Protein AF-A0A537H2F1-F1 (afdb_monomer)

Foldseek 3Di:
DDDDDDDDDDDDDDPPPPPPPPDFDPAFPDDDQFWTWGDPPPQKIKIFGHQWDDDLLDTDPDGDPCPLLVVQVVVVVLCVQVVDDAFFPDAPDSRMTMGGHDPWQQKKWKKFQFQDDPNLVCCVVVVDDAPDDSDHGHGGPAIDTFMWGDDSNDTDTDDPVRCVVVVSDPPVRVVVSNVVLRVSQVSVQVVQVVVVHGPRMDIDIDD

Solvent-accessible surface area (backbone atoms only — not comparable to full-atom values): 12334 Å² total; per-residue (Å²): 140,82,87,88,85,89,82,82,89,84,89,82,80,84,83,76,78,75,76,79,73,78,76,71,74,95,64,62,72,42,77,52,75,42,35,40,29,32,73,71,52,94,58,32,30,38,40,37,39,37,36,45,38,65,59,95,92,38,65,50,96,60,65,45,88,64,43,8,33,53,51,39,49,50,51,53,49,49,52,67,71,66,70,59,96,69,46,76,75,46,74,78,48,70,27,29,35,35,25,50,63,64,71,65,46,75,47,33,46,25,35,31,36,34,30,51,71,74,57,36,55,34,42,67,70,65,76,45,88,67,100,62,76,84,46,83,67,36,72,46,91,58,75,41,79,56,35,23,41,75,50,99,85,61,70,42,82,49,54,74,65,55,40,41,74,72,63,70,34,55,74,68,54,46,50,49,53,53,52,50,46,52,52,50,46,52,58,52,30,52,56,31,45,78,69,79,38,84,55,47,59,46,78,45,77,54,85

Radius of gyration: 24.51 Å; Cα contacts (8 Å, |Δi|>4): 301; chains: 1; bounding box: 41×56×103 Å

Secondary structure (DSSP, 8-state):
----------------------PPPSS-SEE-SSEEEEEEETTEEEEEE-SEEEETTEEEEEE-TTHHHHHHHHHHHHHHHH-SS-SEEEEEETTEEEEE-----SEEEEEEEE--HHHHHHHHTTSS--SS---TTPEEEEEEE--EE--SS---B--HHHHHHTTSS-HHHHHHHHHHHHHHHHHHHHHHHTTT----EEEEE--

Mean predicted aligned error: 8.48 Å

Sequence (207 aa):
MLTSPRSSLSIGVDSCKMQESMENPSIPFKRGKVKDVYDLGHDQLLFIFTDRVSAYDVVLPSTIPRKGEVLCKLAAFWFDYLKVPHHMLRVEDTNRMVVRRLKMIPVEAVVRGYLYGSLYERLKKGQISLPVEPVLAARLPEPYFDPTTKSDVKDEPVSLEQIEEEGWLDGAQLGEVRKRTVEIYKRMSERAEGAGFILADLKLEFG

Structure (mmCIF, N/CA/C/O backbone):
data_AF-A0A537H2F1-F1
#
_entry.id   AF-A0A537H2F1-F1
#
loop_
_atom_site.group_PDB
_atom_site.id
_atom_site.type_symbol
_atom_site.label_atom_id
_atom_site.label_alt_id
_atom_site.label_comp_id
_atom_site.label_asym_id
_atom_site.label_entity_id
_atom_site.label_seq_id
_atom_site.pdbx_PDB_ins_code
_atom_site.Cartn_x
_atom_site.Cartn_y
_atom_site.Cartn_z
_atom_site.occupancy
_atom_site.B_iso_or_equiv
_atom_site.auth_seq_id
_atom_site.auth_comp_id
_atom_site.auth_asym_id
_atom_site.auth_atom_id
_atom_site.pdbx_PDB_model_num
ATOM 1 N N . MET A 1 1 ? 15.171 -35.182 -77.762 1.00 35.47 1 MET A N 1
ATOM 2 C CA . MET A 1 1 ? 15.604 -33.774 -77.914 1.00 35.47 1 MET A CA 1
ATOM 3 C C . MET A 1 1 ? 14.642 -32.948 -77.071 1.00 35.47 1 MET A C 1
ATOM 5 O O . MET A 1 1 ? 13.460 -33.101 -77.305 1.00 35.47 1 MET A O 1
ATOM 9 N N . LEU A 1 2 ? 14.978 -32.187 -76.032 1.00 37.06 2 LEU A N 1
ATOM 10 C CA . LEU A 1 2 ? 16.225 -31.640 -75.497 1.00 37.06 2 LEU A CA 1
ATOM 11 C C . LEU A 1 2 ? 16.048 -31.465 -73.960 1.00 37.06 2 LEU A C 1
ATOM 13 O O . LEU A 1 2 ? 15.017 -30.979 -73.519 1.00 37.06 2 LEU A O 1
ATOM 17 N N . THR A 1 3 ? 17.046 -31.937 -73.202 1.00 36.75 3 THR A N 1
ATOM 18 C CA . THR A 1 3 ? 17.724 -31.333 -72.022 1.00 36.75 3 THR A CA 1
ATOM 19 C C . THR A 1 3 ? 16.954 -30.756 -70.809 1.00 36.75 3 THR A C 1
ATOM 21 O O . THR A 1 3 ? 16.149 -29.843 -70.923 1.00 36.75 3 THR A O 1
ATOM 24 N N . SER A 1 4 ? 17.353 -31.251 -69.623 1.00 35.62 4 SER A N 1
ATOM 25 C CA . SER A 1 4 ? 17.009 -30.877 -68.229 1.00 35.62 4 SER A CA 1
ATOM 26 C C . SER A 1 4 ? 17.551 -29.493 -67.768 1.00 35.62 4 SER A C 1
ATOM 28 O O . SER A 1 4 ? 18.298 -28.906 -68.549 1.00 35.62 4 SER A O 1
ATOM 30 N N . PRO A 1 5 ? 17.311 -28.994 -66.522 1.00 42.97 5 PRO A N 1
ATOM 31 C CA . PRO A 1 5 ? 17.903 -29.569 -65.295 1.00 42.97 5 PRO A CA 1
ATOM 32 C C . PRO A 1 5 ? 17.026 -29.599 -64.028 1.00 42.97 5 PRO A C 1
ATOM 34 O O . PRO A 1 5 ? 16.047 -28.881 -63.863 1.00 42.97 5 PRO A O 1
ATOM 37 N N . ARG A 1 6 ? 17.458 -30.478 -63.116 1.00 42.47 6 ARG A N 1
ATOM 38 C CA . ARG A 1 6 ? 17.077 -30.586 -61.702 1.00 42.47 6 ARG A CA 1
ATOM 39 C C . ARG A 1 6 ? 17.593 -29.385 -60.889 1.00 42.47 6 ARG A C 1
ATOM 41 O O . ARG A 1 6 ? 18.718 -28.955 -61.116 1.00 42.47 6 ARG A O 1
ATOM 48 N N . SER A 1 7 ? 16.864 -29.006 -59.841 1.00 38.50 7 SER A N 1
ATOM 49 C CA . SER A 1 7 ? 17.385 -28.347 -58.623 1.00 38.50 7 SER A CA 1
ATOM 50 C C . SER A 1 7 ? 16.425 -28.674 -57.465 1.00 38.50 7 SER A C 1
ATOM 52 O O . SER A 1 7 ? 15.255 -28.314 -57.523 1.00 38.50 7 SER A O 1
ATOM 54 N N . SER A 1 8 ? 16.735 -29.652 -56.610 1.00 34.12 8 SER A N 1
ATOM 55 C CA . SER A 1 8 ? 17.489 -29.537 -55.344 1.00 34.12 8 SER A CA 1
ATOM 56 C C . SER A 1 8 ? 16.701 -28.887 -54.194 1.00 34.12 8 SER A C 1
ATOM 58 O O . SER A 1 8 ? 16.495 -27.681 -54.178 1.00 34.12 8 SER A O 1
ATOM 60 N N . LEU A 1 9 ? 16.301 -29.748 -53.247 1.00 33.59 9 LEU A N 1
ATOM 61 C CA . LEU A 1 9 ? 16.250 -29.577 -51.784 1.00 33.59 9 LEU A CA 1
ATOM 62 C C . LEU A 1 9 ? 16.516 -28.169 -51.217 1.00 33.59 9 LEU A C 1
ATOM 64 O O . LEU A 1 9 ? 17.618 -27.658 -51.391 1.00 33.59 9 LEU A O 1
ATOM 68 N N . SER A 1 10 ? 15.636 -27.698 -50.328 1.00 30.77 10 SER A N 1
ATOM 69 C CA . SER A 1 10 ? 15.965 -27.588 -48.895 1.00 30.77 10 SER A CA 1
ATOM 70 C C . SER A 1 10 ? 14.769 -27.144 -48.040 1.00 30.77 10 SER A C 1
ATOM 72 O O . SER A 1 10 ? 13.840 -26.477 -48.481 1.00 30.77 10 SER A O 1
ATOM 74 N N . ILE A 1 11 ? 14.814 -27.622 -46.801 1.00 38.50 11 ILE A N 1
ATOM 75 C CA . ILE A 1 11 ? 13.906 -27.407 -45.678 1.00 38.50 11 ILE A CA 1
ATOM 76 C C . ILE A 1 11 ? 14.013 -25.955 -45.189 1.00 38.50 11 ILE A C 1
ATOM 78 O O . ILE A 1 11 ? 15.114 -25.418 -45.112 1.00 38.50 11 ILE A O 1
ATOM 82 N N . GLY A 1 12 ? 12.887 -25.365 -44.790 1.00 30.91 12 GLY A N 1
ATOM 83 C CA . GLY A 1 12 ? 12.830 -24.087 -44.081 1.00 30.91 12 GLY A CA 1
ATOM 84 C C . GLY A 1 12 ? 11.748 -24.124 -43.008 1.00 30.91 12 GLY A C 1
ATOM 85 O O . GLY A 1 12 ? 10.659 -23.592 -43.196 1.00 30.91 12 GLY A O 1
ATOM 86 N N . VAL A 1 13 ? 12.042 -24.828 -41.914 1.00 37.28 13 VAL A N 1
ATOM 87 C CA . VAL A 1 13 ? 11.436 -24.582 -40.599 1.00 37.28 13 VAL A CA 1
ATOM 88 C C . VAL A 1 13 ? 11.931 -23.226 -40.081 1.00 37.28 13 VAL A C 1
ATOM 90 O O . VAL A 1 13 ? 12.987 -22.752 -40.488 1.00 37.28 13 VAL A O 1
ATOM 93 N N . ASP A 1 14 ? 11.165 -22.665 -39.151 1.00 38.50 14 ASP A N 1
ATOM 94 C CA . ASP A 1 14 ? 11.527 -21.567 -38.251 1.00 38.50 14 ASP A CA 1
ATOM 95 C C . ASP A 1 14 ? 11.364 -20.129 -38.761 1.00 38.50 14 ASP A C 1
ATOM 97 O O . ASP A 1 14 ? 12.246 -19.491 -39.324 1.00 38.50 14 ASP A O 1
ATOM 101 N N . SER A 1 15 ? 10.233 -19.546 -38.368 1.00 36.28 15 SER A N 1
ATOM 102 C CA . SER A 1 15 ? 10.229 -18.173 -37.857 1.00 36.28 15 SER A CA 1
ATOM 103 C C . SER A 1 15 ? 9.516 -18.136 -36.503 1.00 36.28 15 SER A C 1
ATOM 105 O O . SER A 1 15 ? 8.513 -17.455 -36.296 1.00 36.28 15 SER A O 1
ATOM 107 N N . CYS A 1 16 ? 10.063 -18.898 -35.549 1.00 32.88 16 CYS A N 1
ATOM 108 C CA . CYS A 1 16 ? 9.917 -18.567 -34.139 1.00 32.88 16 CYS A CA 1
ATOM 109 C C . CYS A 1 16 ? 10.577 -17.196 -33.958 1.00 32.88 16 CYS A C 1
ATOM 111 O O . CYS A 1 16 ? 11.802 -17.080 -33.992 1.00 32.88 16 CYS A O 1
ATOM 113 N N . LYS A 1 17 ? 9.768 -16.135 -33.876 1.00 34.34 17 LYS A N 1
ATOM 114 C CA . LYS A 1 17 ? 10.260 -14.808 -33.512 1.00 34.34 17 LYS A CA 1
ATOM 115 C C . LYS A 1 17 ? 10.890 -14.935 -32.131 1.00 34.34 17 LYS A C 1
ATOM 117 O O . LYS A 1 17 ? 10.176 -15.037 -31.137 1.00 34.34 17 LYS A O 1
ATOM 122 N N . MET A 1 18 ? 12.218 -14.955 -32.093 1.00 34.53 18 MET A N 1
ATOM 123 C CA . MET A 1 18 ? 12.978 -14.750 -30.874 1.00 34.53 18 MET A CA 1
ATOM 124 C C . MET A 1 18 ? 12.496 -13.432 -30.265 1.00 34.53 18 MET A C 1
ATOM 126 O O . MET A 1 18 ? 12.667 -12.368 -30.857 1.00 34.53 18 MET A O 1
ATOM 130 N N . GLN A 1 19 ? 11.833 -13.508 -29.111 1.00 39.88 19 GLN A N 1
ATOM 131 C CA . GLN A 1 19 ? 11.765 -12.367 -28.212 1.00 39.88 19 GLN A CA 1
ATOM 132 C C . GLN A 1 19 ? 13.210 -12.064 -27.833 1.00 39.88 19 GLN A C 1
ATOM 134 O O . GLN A 1 19 ? 13.832 -12.839 -27.108 1.00 39.88 19 GLN A O 1
ATOM 139 N N . GLU A 1 20 ? 13.759 -10.974 -28.364 1.00 37.88 20 GLU A N 1
ATOM 140 C CA . GLU A 1 20 ? 14.962 -10.379 -27.800 1.00 37.88 20 GLU A CA 1
ATOM 141 C C . GLU A 1 20 ? 14.655 -10.084 -26.333 1.00 37.8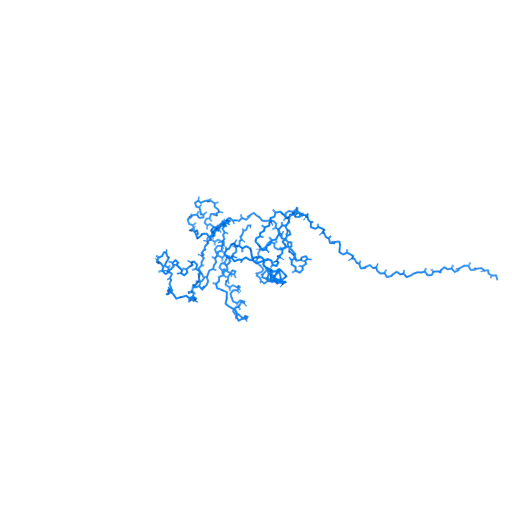8 20 GLU A C 1
ATOM 143 O O . GL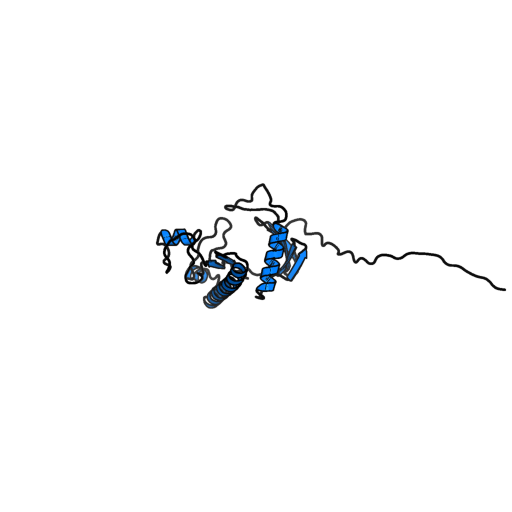U A 1 20 ? 13.867 -9.198 -25.995 1.00 37.88 20 GLU A O 1
ATOM 148 N N . SER A 1 21 ? 15.223 -10.897 -25.445 1.00 47.75 21 SER A N 1
ATOM 149 C CA . SER A 1 21 ? 15.244 -10.599 -24.027 1.00 47.75 21 SER A CA 1
ATOM 150 C C . SER A 1 21 ? 16.039 -9.311 -23.882 1.00 47.75 21 SER A C 1
ATOM 152 O O . SER A 1 21 ? 17.257 -9.332 -24.048 1.00 47.75 21 SER A O 1
ATOM 154 N N . MET A 1 22 ? 15.367 -8.192 -23.610 1.00 53.59 22 MET A N 1
ATOM 155 C CA . MET A 1 22 ? 16.063 -6.975 -23.209 1.00 53.59 22 MET A CA 1
ATOM 156 C C . MET A 1 22 ? 16.933 -7.331 -21.999 1.00 53.59 22 MET A C 1
ATOM 158 O O . MET A 1 22 ? 16.415 -7.671 -20.926 1.00 53.59 22 MET A O 1
ATOM 162 N N . GLU A 1 23 ? 18.252 -7.333 -22.200 1.00 58.75 23 GLU A N 1
ATOM 163 C CA . GLU A 1 23 ? 19.207 -7.467 -21.111 1.00 58.75 23 GLU A CA 1
ATOM 164 C C . GLU A 1 23 ? 18.952 -6.315 -20.143 1.00 58.75 23 GLU A C 1
ATOM 166 O O . GLU A 1 23 ? 18.911 -5.143 -20.524 1.00 58.75 23 GLU A O 1
ATOM 171 N N . ASN A 1 24 ? 18.698 -6.660 -18.881 1.00 60.00 24 ASN A N 1
ATOM 172 C CA . ASN A 1 24 ? 18.519 -5.653 -17.846 1.00 60.00 24 ASN A CA 1
ATOM 173 C C . ASN A 1 24 ? 19.786 -4.800 -17.748 1.00 60.00 24 ASN A C 1
ATOM 175 O O . ASN A 1 24 ? 20.885 -5.355 -17.851 1.00 60.00 24 ASN A O 1
ATOM 179 N N . PRO A 1 25 ? 19.667 -3.496 -17.438 1.00 67.25 25 PRO A N 1
ATOM 180 C CA . PRO A 1 25 ? 20.816 -2.734 -16.973 1.00 67.25 25 PRO A CA 1
ATOM 181 C C . PRO A 1 25 ? 21.508 -3.519 -15.852 1.00 67.25 25 PRO A C 1
ATOM 183 O O . PRO A 1 25 ? 20.843 -4.076 -14.978 1.00 67.25 25 PRO A O 1
ATOM 186 N N . SER A 1 26 ? 22.837 -3.591 -15.866 1.00 70.81 26 SER A N 1
ATOM 187 C CA . SER A 1 26 ? 23.590 -4.431 -14.922 1.00 70.81 26 SER A CA 1
ATOM 188 C C . SER A 1 26 ? 23.437 -3.991 -13.458 1.00 70.81 26 SER A C 1
ATOM 190 O O . SER A 1 26 ? 23.648 -4.792 -12.547 1.00 70.81 26 SER A O 1
ATOM 192 N N . ILE A 1 27 ? 23.025 -2.740 -13.217 1.00 80.56 27 ILE A N 1
ATOM 193 C CA . ILE A 1 27 ? 22.865 -2.149 -11.886 1.00 80.56 27 ILE A CA 1
ATOM 194 C C . ILE A 1 27 ? 21.430 -1.611 -11.726 1.00 80.56 27 ILE A C 1
ATOM 196 O O . ILE A 1 27 ? 20.968 -0.853 -12.581 1.00 80.56 27 ILE A O 1
ATOM 200 N N . PRO A 1 28 ? 20.708 -1.968 -10.644 1.00 84.00 28 PRO A N 1
ATOM 201 C CA . PRO A 1 28 ? 19.376 -1.429 -10.384 1.00 84.00 28 PRO A CA 1
ATOM 202 C C . PRO A 1 28 ? 19.438 0.061 -10.026 1.00 84.00 28 PRO A C 1
ATOM 204 O O . PRO A 1 28 ? 20.264 0.480 -9.218 1.00 84.00 28 PRO A O 1
ATOM 207 N N . PHE A 1 29 ? 18.495 0.841 -10.558 1.00 85.06 29 PHE A N 1
ATOM 208 C CA . PHE A 1 29 ? 18.251 2.236 -10.175 1.00 85.06 29 PHE A CA 1
ATOM 209 C C . PHE A 1 29 ? 17.896 2.364 -8.687 1.00 85.06 29 PHE A C 1
ATOM 211 O O . PHE A 1 29 ? 18.357 3.273 -8.002 1.00 85.06 29 PHE A O 1
ATOM 218 N N . LYS A 1 30 ? 17.084 1.436 -8.166 1.00 90.06 30 LYS A N 1
ATOM 219 C CA . LYS A 1 30 ? 16.774 1.343 -6.735 1.00 90.06 30 LYS A CA 1
ATOM 220 C C . LYS A 1 30 ? 16.619 -0.113 -6.325 1.00 90.06 30 LYS A C 1
ATOM 222 O O . LYS A 1 30 ? 15.793 -0.837 -6.875 1.00 90.06 30 LYS A O 1
ATOM 227 N N . ARG A 1 31 ? 17.364 -0.529 -5.302 1.00 89.38 31 ARG A N 1
ATOM 228 C CA . ARG A 1 31 ? 17.183 -1.825 -4.642 1.00 89.38 31 ARG A CA 1
ATOM 229 C C . ARG A 1 31 ? 16.362 -1.629 -3.374 1.00 89.38 31 ARG A C 1
ATOM 231 O O . ARG A 1 31 ? 16.855 -1.124 -2.373 1.00 89.38 31 ARG A O 1
ATOM 238 N N . GLY A 1 32 ? 15.089 -2.004 -3.430 1.00 87.31 32 GLY A N 1
ATOM 239 C CA . GLY A 1 32 ? 14.233 -2.081 -2.252 1.00 87.31 32 GLY A CA 1
ATOM 240 C C . GLY A 1 32 ? 14.394 -3.415 -1.520 1.00 87.31 32 GLY A C 1
ATOM 241 O O . GLY A 1 32 ? 14.973 -4.374 -2.042 1.00 87.31 32 GLY A O 1
ATOM 242 N N . LYS A 1 33 ? 13.790 -3.507 -0.328 1.00 89.38 33 LYS A N 1
ATOM 243 C CA . LYS A 1 33 ? 13.788 -4.724 0.507 1.00 89.38 33 LYS A CA 1
ATOM 244 C C . LYS A 1 33 ? 13.362 -5.967 -0.294 1.00 89.38 33 LYS A C 1
ATOM 246 O O . LYS A 1 33 ? 14.034 -6.995 -0.262 1.00 89.38 33 LYS A O 1
ATOM 251 N N . VAL A 1 34 ? 12.296 -5.843 -1.092 1.00 93.19 34 VAL A N 1
ATOM 252 C CA . VAL A 1 34 ? 11.672 -6.973 -1.813 1.00 93.19 34 VAL A CA 1
ATOM 253 C C . VAL A 1 34 ? 11.542 -6.796 -3.333 1.00 93.19 34 VAL A C 1
ATOM 255 O O . VAL A 1 34 ? 11.105 -7.725 -4.016 1.00 93.19 34 VAL A O 1
ATOM 258 N N . LYS A 1 35 ? 11.910 -5.634 -3.878 1.00 94.19 35 LYS A N 1
ATOM 259 C CA . LYS A 1 35 ? 11.819 -5.306 -5.309 1.00 94.19 35 LYS A CA 1
ATOM 260 C C . LYS A 1 35 ? 13.109 -4.642 -5.775 1.00 94.19 35 LYS A C 1
ATOM 262 O O . LYS A 1 35 ? 13.615 -3.767 -5.076 1.00 94.19 35 LYS A O 1
ATOM 267 N N . ASP A 1 36 ? 13.594 -5.030 -6.947 1.00 95.81 36 ASP A N 1
ATOM 268 C CA . ASP A 1 36 ? 14.652 -4.313 -7.662 1.00 95.81 36 ASP A CA 1
ATOM 269 C C . ASP A 1 36 ? 14.007 -3.481 -8.778 1.00 95.81 36 ASP A C 1
ATOM 271 O O . ASP A 1 36 ? 13.125 -3.960 -9.491 1.00 95.81 36 ASP A O 1
ATOM 275 N N . VAL A 1 37 ? 14.400 -2.214 -8.887 1.00 95.94 37 VAL A N 1
ATOM 276 C CA . VAL A 1 37 ? 13.859 -1.253 -9.851 1.00 95.94 37 VAL A CA 1
ATOM 277 C C . VAL A 1 37 ? 14.968 -0.855 -10.808 1.00 95.94 37 VAL A C 1
ATOM 279 O O . VAL A 1 37 ? 16.025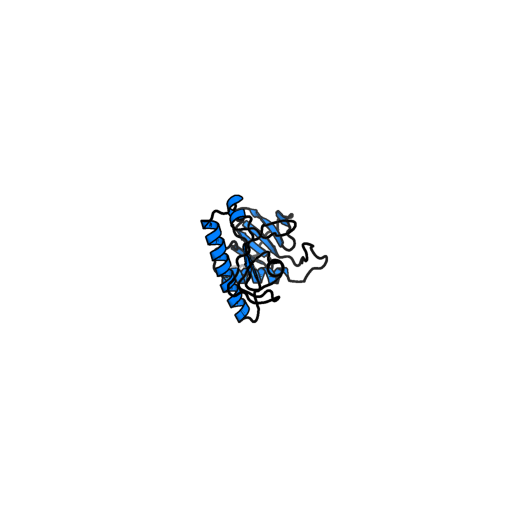 -0.410 -10.361 1.00 95.94 37 VAL A O 1
ATOM 282 N N . TYR A 1 38 ? 14.714 -0.976 -12.105 1.00 96.00 38 TYR A N 1
ATOM 283 C CA . TYR A 1 38 ? 15.629 -0.589 -13.175 1.00 96.00 38 TYR A CA 1
ATOM 284 C C . TYR A 1 38 ? 15.015 0.550 -13.983 1.00 96.00 38 TYR A C 1
ATOM 286 O O . TYR A 1 38 ? 13.806 0.570 -14.218 1.00 96.00 38 TYR A O 1
ATOM 294 N N . ASP A 1 39 ? 15.849 1.502 -14.386 1.00 94.81 39 ASP A N 1
ATOM 295 C CA . ASP A 1 39 ? 15.451 2.588 -15.274 1.00 94.81 39 ASP A CA 1
ATOM 296 C C . ASP A 1 39 ? 15.532 2.108 -16.723 1.00 94.81 39 ASP A C 1
ATOM 298 O O . ASP A 1 39 ? 16.597 1.671 -17.159 1.00 94.81 39 ASP A O 1
ATOM 302 N N . LEU A 1 40 ? 14.416 2.159 -17.450 1.00 93.88 40 LEU A N 1
ATOM 303 C CA . LEU A 1 40 ? 14.382 1.825 -18.877 1.00 93.88 40 LEU A CA 1
ATOM 304 C C . LEU A 1 40 ? 14.464 3.078 -19.765 1.00 93.88 40 LEU A C 1
ATOM 306 O O . LEU A 1 40 ? 14.415 2.966 -20.989 1.00 93.88 40 LEU A O 1
ATOM 310 N N . GLY A 1 41 ? 14.566 4.271 -19.168 1.00 91.88 41 GLY A N 1
ATOM 311 C CA . GLY A 1 41 ? 14.405 5.535 -19.876 1.00 91.88 41 GLY A CA 1
ATOM 312 C C . GLY A 1 41 ? 12.953 5.789 -20.292 1.00 91.88 41 GLY A C 1
ATOM 313 O O . GLY A 1 41 ? 12.046 5.020 -19.973 1.00 91.88 41 GLY A O 1
ATOM 314 N N . HIS A 1 42 ? 12.720 6.902 -20.994 1.00 92.25 42 HIS A N 1
ATOM 315 C CA . HIS A 1 42 ? 11.407 7.265 -21.557 1.00 92.25 42 HIS A CA 1
ATOM 316 C C . HIS A 1 42 ? 10.241 7.200 -20.549 1.00 92.25 42 HIS A C 1
ATOM 318 O O . HIS A 1 42 ? 9.162 6.704 -20.871 1.00 92.25 42 HIS A O 1
ATOM 324 N N . ASP A 1 43 ? 10.475 7.657 -19.315 1.00 94.00 43 ASP A N 1
ATOM 325 C CA . ASP A 1 43 ? 9.512 7.597 -18.206 1.00 94.00 43 ASP A CA 1
ATOM 326 C C . ASP A 1 43 ? 8.983 6.185 -17.898 1.00 94.00 43 ASP A C 1
ATOM 328 O O . ASP A 1 43 ? 7.862 6.019 -17.410 1.00 94.00 43 ASP A O 1
ATOM 332 N N . GLN A 1 44 ? 9.793 5.151 -18.142 1.00 96.81 44 GLN A N 1
ATOM 333 C CA . GLN A 1 44 ? 9.487 3.762 -17.804 1.00 96.81 44 GLN A CA 1
ATOM 334 C C . GLN A 1 44 ? 10.470 3.200 -16.777 1.00 96.81 44 GLN A C 1
ATOM 336 O O . GLN A 1 44 ? 11.674 3.452 -16.801 1.00 96.81 44 GLN A O 1
ATOM 341 N N . LEU A 1 45 ? 9.930 2.398 -15.867 1.00 96.94 45 LEU A N 1
ATOM 342 C CA . LEU A 1 45 ? 10.672 1.626 -14.885 1.00 96.94 45 LEU A CA 1
ATOM 343 C C . LEU A 1 45 ? 10.337 0.150 -15.059 1.00 96.94 45 LEU A C 1
ATOM 345 O O . LEU A 1 45 ? 9.177 -0.209 -15.265 1.00 96.94 45 LEU A O 1
ATOM 349 N N . LEU A 1 46 ? 11.335 -0.709 -14.897 1.00 97.31 46 LEU A N 1
ATOM 350 C CA . LEU A 1 46 ? 11.134 -2.143 -14.750 1.00 97.31 46 LEU A CA 1
ATOM 351 C C . LEU A 1 46 ? 11.180 -2.512 -13.271 1.00 97.31 46 LEU A C 1
ATOM 353 O O . LEU A 1 46 ? 12.186 -2.298 -12.593 1.00 97.31 46 LEU A O 1
ATOM 357 N N . PHE A 1 47 ? 10.097 -3.100 -12.777 1.00 97.50 47 PHE A N 1
ATOM 358 C CA . PHE A 1 47 ? 10.023 -3.688 -11.447 1.00 97.50 47 PHE A CA 1
ATOM 359 C C . PHE A 1 47 ? 10.262 -5.192 -11.542 1.00 97.50 47 PHE A C 1
ATOM 361 O O . PHE A 1 47 ? 9.474 -5.915 -12.154 1.00 97.50 47 PHE A O 1
ATOM 368 N N . ILE A 1 48 ? 11.320 -5.664 -10.882 1.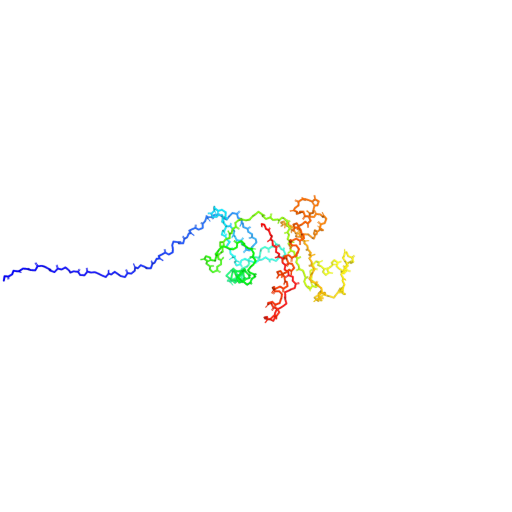00 97.56 48 ILE A N 1
ATOM 369 C CA . ILE A 1 48 ? 11.576 -7.085 -10.654 1.00 97.56 48 ILE A CA 1
ATOM 370 C C . ILE A 1 48 ? 11.127 -7.431 -9.235 1.00 97.56 48 ILE A C 1
ATOM 372 O O . ILE A 1 48 ? 11.715 -6.990 -8.240 1.00 97.56 48 ILE A O 1
ATOM 376 N N . PHE A 1 49 ? 10.064 -8.226 -9.137 1.00 97.81 49 PHE A N 1
ATOM 377 C CA . PHE A 1 49 ? 9.563 -8.753 -7.875 1.00 97.81 49 PHE A CA 1
ATOM 378 C C . PHE A 1 49 ? 10.448 -9.923 -7.452 1.00 97.81 49 PHE A C 1
ATOM 380 O O . PHE A 1 49 ? 10.525 -10.945 -8.133 1.00 97.81 49 PHE A O 1
ATOM 387 N N . THR A 1 50 ? 11.147 -9.766 -6.331 1.00 97.19 50 THR A N 1
ATOM 388 C CA . THR A 1 50 ? 12.140 -10.749 -5.879 1.00 97.19 50 THR A CA 1
ATOM 389 C C . THR A 1 50 ? 11.551 -11.706 -4.852 1.00 97.19 50 THR A C 1
ATOM 391 O O . THR A 1 50 ? 10.560 -11.390 -4.186 1.00 97.19 50 THR A O 1
ATOM 394 N N . ASP A 1 51 ? 12.219 -12.841 -4.659 1.00 97.50 51 ASP A N 1
ATOM 395 C CA . ASP A 1 51 ? 11.870 -13.832 -3.636 1.00 97.50 51 ASP A CA 1
ATOM 396 C C . ASP A 1 51 ? 12.357 -13.444 -2.226 1.00 97.50 51 ASP A C 1
ATOM 398 O O . ASP A 1 51 ? 12.103 -14.162 -1.257 1.00 97.50 51 ASP A O 1
ATOM 402 N N . ARG A 1 52 ? 13.005 -12.276 -2.083 1.00 96.56 52 ARG A N 1
ATOM 403 C CA . ARG A 1 52 ? 13.436 -11.732 -0.788 1.00 96.56 52 ARG A CA 1
ATOM 404 C C . ARG A 1 52 ? 12.239 -11.403 0.094 1.00 96.56 52 ARG A C 1
ATOM 406 O O . ARG A 1 52 ? 11.229 -10.869 -0.374 1.00 96.56 52 ARG A O 1
ATOM 413 N N . VAL A 1 53 ? 12.375 -11.659 1.386 1.00 94.06 53 VAL A N 1
ATOM 414 C CA . VAL A 1 53 ? 11.378 -11.331 2.408 1.00 94.06 53 VAL A CA 1
ATOM 415 C C . VAL A 1 53 ? 12.007 -10.383 3.410 1.00 94.06 53 VAL A C 1
ATOM 417 O O . VAL A 1 53 ? 13.203 -10.464 3.675 1.00 94.06 53 VAL A O 1
ATOM 420 N N . SER A 1 54 ? 11.206 -9.482 3.966 1.00 91.94 54 SER A N 1
ATOM 421 C CA . SER A 1 54 ? 11.623 -8.640 5.078 1.00 91.94 54 SER A CA 1
ATOM 422 C C . SER A 1 54 ? 10.630 -8.731 6.223 1.00 91.94 54 SER A C 1
ATOM 424 O O . SER A 1 54 ? 9.425 -8.792 5.982 1.00 91.94 54 SER A O 1
ATOM 426 N N . ALA A 1 55 ? 11.138 -8.685 7.447 1.00 88.81 55 ALA A N 1
ATOM 427 C CA . ALA A 1 55 ? 10.355 -8.562 8.668 1.00 88.81 55 ALA A CA 1
ATOM 428 C C . ALA A 1 55 ? 11.058 -7.563 9.591 1.00 88.81 55 ALA A C 1
ATOM 430 O O . ALA A 1 55 ? 12.286 -7.572 9.664 1.00 88.81 55 ALA A O 1
ATOM 431 N N . TYR A 1 56 ? 10.291 -6.695 10.258 1.00 84.00 56 TYR A N 1
ATOM 432 C CA . TYR A 1 56 ? 10.829 -5.633 11.126 1.00 84.00 56 TYR A CA 1
ATOM 433 C C . TYR A 1 56 ? 11.950 -4.826 10.450 1.00 84.00 56 TYR A C 1
ATOM 435 O O . TYR A 1 56 ? 13.026 -4.641 11.006 1.00 84.00 56 TYR A O 1
ATOM 443 N N . ASP A 1 57 ? 11.713 -4.431 9.197 1.00 82.75 57 ASP A N 1
ATOM 444 C CA . ASP A 1 57 ? 12.636 -3.646 8.368 1.00 82.75 57 ASP A CA 1
ATOM 445 C C . ASP A 1 57 ? 13.977 -4.301 8.007 1.00 82.75 57 ASP A C 1
ATOM 447 O O . ASP A 1 57 ? 14.777 -3.701 7.289 1.00 82.75 57 ASP A O 1
ATOM 451 N N . VAL A 1 58 ? 14.172 -5.572 8.361 1.00 87.00 58 VAL A N 1
ATOM 452 C CA . VAL A 1 58 ? 15.358 -6.358 8.010 1.00 87.00 58 VAL A CA 1
ATOM 453 C C . VAL A 1 58 ? 15.023 -7.350 6.900 1.00 87.00 58 VAL A C 1
ATOM 455 O O . VAL A 1 58 ? 14.027 -8.071 6.972 1.00 87.00 58 VAL A O 1
ATOM 458 N N . VAL A 1 59 ? 15.859 -7.398 5.858 1.00 90.25 59 VAL A N 1
ATOM 459 C CA . VAL A 1 59 ? 15.781 -8.437 4.820 1.00 90.25 59 VAL A CA 1
ATOM 460 C C . VAL A 1 59 ? 16.312 -9.745 5.400 1.00 90.25 59 VAL A C 1
ATOM 462 O O . VAL A 1 59 ? 17.435 -9.799 5.896 1.00 90.25 59 VAL A O 1
ATOM 465 N N . LEU A 1 60 ? 15.498 -10.796 5.345 1.00 93.06 60 LEU A N 1
ATOM 466 C CA . LEU A 1 60 ? 15.858 -12.111 5.859 1.00 93.06 60 LEU A CA 1
ATOM 467 C C . LEU A 1 60 ? 16.931 -12.766 4.969 1.00 93.06 60 LEU A C 1
ATOM 469 O O . LEU A 1 60 ? 16.936 -12.546 3.756 1.00 93.06 60 LEU A O 1
ATOM 473 N N . PRO A 1 61 ? 17.823 -13.596 5.542 1.00 92.31 61 PRO A N 1
ATOM 474 C CA . PRO A 1 61 ? 18.853 -14.292 4.769 1.00 92.31 61 PRO A CA 1
ATOM 475 C C . PRO A 1 61 ? 18.267 -15.358 3.832 1.00 92.31 61 PRO A C 1
ATOM 477 O O . PRO A 1 61 ? 18.867 -15.678 2.809 1.00 92.31 61 PRO A O 1
ATOM 480 N N . SER A 1 62 ? 17.098 -15.908 4.172 1.00 93.88 62 SER A N 1
ATOM 481 C CA . SER A 1 62 ? 16.370 -16.872 3.351 1.00 93.88 62 SER A CA 1
ATOM 482 C C . SER A 1 62 ? 15.353 -16.192 2.433 1.00 93.88 62 SER A C 1
ATOM 484 O O . SER A 1 62 ? 14.777 -15.147 2.744 1.00 93.88 62 SER A O 1
ATOM 486 N N . THR A 1 63 ? 15.107 -16.820 1.285 1.00 95.94 63 THR A N 1
ATOM 487 C CA . THR A 1 63 ? 14.063 -16.427 0.334 1.00 95.94 63 THR A CA 1
ATOM 488 C C . THR A 1 63 ? 12.850 -17.350 0.442 1.00 95.94 63 THR A C 1
ATOM 490 O O . THR A 1 63 ? 12.936 -18.452 0.987 1.00 95.94 63 THR A O 1
ATOM 493 N N . ILE A 1 64 ? 11.708 -16.908 -0.093 1.00 96.62 64 ILE A N 1
ATOM 494 C CA . ILE A 1 64 ? 10.542 -17.773 -0.320 1.00 96.62 64 ILE A CA 1
ATOM 495 C C . ILE A 1 64 ? 10.444 -18.032 -1.827 1.00 96.62 64 ILE A C 1
ATOM 497 O O . ILE A 1 64 ? 10.145 -17.086 -2.563 1.00 96.62 64 ILE A O 1
ATOM 501 N N . PRO A 1 65 ? 10.676 -19.273 -2.297 1.00 97.62 65 PRO A N 1
ATOM 502 C CA . PRO A 1 65 ? 10.627 -19.594 -3.718 1.00 97.62 65 PRO A CA 1
ATOM 503 C C . PRO A 1 65 ? 9.318 -19.150 -4.371 1.00 97.62 65 PRO A C 1
ATOM 505 O O . PRO A 1 65 ? 8.235 -19.407 -3.841 1.00 97.62 65 PRO A O 1
ATOM 508 N N . ARG A 1 66 ? 9.420 -18.515 -5.545 1.00 97.19 66 ARG A N 1
ATOM 509 C CA . ARG A 1 66 ? 8.287 -18.055 -6.373 1.00 97.19 66 ARG A CA 1
ATOM 510 C C . ARG A 1 66 ? 7.431 -16.952 -5.747 1.00 97.19 66 ARG A C 1
ATOM 512 O O . ARG A 1 66 ? 6.400 -16.580 -6.312 1.00 97.19 66 ARG A O 1
ATOM 519 N N . LYS A 1 67 ? 7.834 -16.375 -4.614 1.00 97.88 67 LYS A N 1
ATOM 520 C CA . LYS A 1 67 ? 7.112 -15.253 -4.001 1.00 97.88 67 LYS A CA 1
ATOM 521 C C . LYS A 1 67 ? 7.040 -14.057 -4.955 1.00 97.88 67 LYS A C 1
ATOM 523 O O . LYS A 1 67 ? 5.995 -13.421 -5.055 1.00 97.88 67 LYS A O 1
ATOM 528 N N . GLY A 1 68 ? 8.122 -13.754 -5.668 1.00 97.94 68 GLY A N 1
ATOM 529 C CA . GLY A 1 68 ? 8.167 -12.677 -6.653 1.00 97.94 68 GLY A CA 1
ATOM 530 C C . GLY A 1 68 ? 7.143 -12.859 -7.776 1.00 97.94 68 GLY A C 1
ATOM 531 O O . GLY A 1 68 ? 6.411 -11.925 -8.099 1.00 97.94 68 GLY A O 1
ATOM 532 N N . GLU A 1 69 ? 7.030 -14.083 -8.300 1.00 98.12 69 GLU A N 1
ATOM 533 C CA . GLU A 1 69 ? 6.032 -14.457 -9.310 1.00 98.12 69 GLU A CA 1
ATOM 534 C C . GLU A 1 69 ? 4.603 -14.235 -8.792 1.00 98.12 69 GLU A C 1
ATOM 536 O O . GLU A 1 69 ? 3.789 -13.577 -9.444 1.00 98.12 69 GLU A O 1
ATOM 541 N N . VAL A 1 70 ? 4.296 -14.751 -7.597 1.00 98.19 70 VAL A N 1
ATOM 542 C CA . VAL A 1 70 ? 2.960 -14.621 -6.994 1.00 98.19 70 VAL A CA 1
ATOM 543 C C . VAL A 1 70 ? 2.599 -13.153 -6.766 1.00 98.19 70 VAL A C 1
ATOM 545 O O . VAL A 1 70 ? 1.492 -12.737 -7.102 1.00 98.19 70 VAL A O 1
ATOM 548 N N . LEU A 1 71 ? 3.527 -12.346 -6.246 1.00 98.00 71 LEU A N 1
ATOM 549 C CA . LEU A 1 71 ? 3.280 -10.929 -5.970 1.00 98.00 71 LEU A CA 1
ATOM 550 C C . LEU A 1 71 ? 3.131 -10.091 -7.244 1.00 98.00 71 LEU A C 1
ATOM 552 O O . LEU A 1 71 ? 2.310 -9.176 -7.265 1.00 98.00 71 LEU A O 1
ATOM 556 N N . CYS A 1 72 ? 3.876 -10.407 -8.307 1.00 98.50 72 CYS A N 1
ATOM 557 C CA . CYS A 1 72 ? 3.721 -9.744 -9.600 1.00 98.50 72 CYS A CA 1
ATOM 558 C C . CYS A 1 72 ? 2.335 -10.026 -10.200 1.00 98.50 72 CYS A C 1
ATOM 560 O O . CYS A 1 72 ? 1.631 -9.097 -10.601 1.00 98.50 72 CYS A O 1
ATOM 562 N N . LYS A 1 73 ? 1.895 -11.293 -10.177 1.00 98.38 73 LYS A N 1
ATOM 563 C CA . LYS A 1 73 ? 0.550 -11.690 -10.629 1.00 98.38 73 LYS A CA 1
ATOM 564 C C . LYS A 1 73 ? -0.555 -11.060 -9.784 1.00 98.38 73 LYS A C 1
ATOM 566 O O . LYS A 1 73 ? -1.543 -10.589 -10.339 1.00 98.38 73 LYS A O 1
ATOM 571 N N . LEU A 1 74 ? -0.383 -11.012 -8.462 1.00 98.00 74 LEU A N 1
ATOM 572 C CA . LEU A 1 74 ? -1.351 -10.395 -7.555 1.00 98.00 74 LEU A CA 1
ATOM 573 C C . LEU A 1 74 ? -1.475 -8.884 -7.800 1.00 98.00 74 LEU A C 1
ATOM 575 O O . LEU A 1 74 ? -2.584 -8.359 -7.820 1.00 98.00 74 LEU A O 1
ATOM 579 N N . ALA A 1 75 ? -0.357 -8.190 -8.031 1.00 97.88 75 ALA A N 1
ATOM 580 C CA . ALA A 1 75 ? -0.373 -6.774 -8.392 1.00 97.88 75 ALA A CA 1
ATOM 581 C C . ALA A 1 75 ? -1.104 -6.542 -9.725 1.00 97.88 75 ALA A C 1
ATOM 583 O O . ALA A 1 75 ? -1.997 -5.700 -9.791 1.00 97.88 75 ALA A O 1
ATOM 584 N N . ALA A 1 76 ? -0.781 -7.325 -10.761 1.00 98.38 76 ALA A N 1
ATOM 585 C CA . ALA A 1 76 ? -1.446 -7.240 -12.062 1.00 98.38 76 ALA A CA 1
ATOM 586 C C . ALA A 1 76 ? -2.958 -7.506 -11.963 1.00 98.38 76 ALA A C 1
ATOM 588 O O . ALA A 1 76 ? -3.749 -6.762 -12.540 1.00 98.38 76 ALA A O 1
ATOM 589 N N . PHE A 1 77 ? -3.358 -8.510 -11.175 1.00 98.31 77 PHE A N 1
ATOM 590 C CA . PHE A 1 77 ? -4.762 -8.802 -10.881 1.00 98.31 77 PHE A CA 1
ATOM 591 C C . PHE A 1 77 ? -5.482 -7.594 -10.272 1.00 98.31 77 PHE A C 1
ATOM 593 O O . PHE A 1 77 ? -6.566 -7.238 -10.726 1.00 98.31 77 PHE A O 1
ATOM 600 N N . TRP A 1 78 ? -4.892 -6.939 -9.266 1.00 98.44 78 TRP A N 1
ATOM 601 C CA . TRP A 1 78 ? -5.529 -5.783 -8.637 1.00 98.44 78 TRP A CA 1
ATOM 602 C C . TRP A 1 78 ? -5.625 -4.580 -9.571 1.00 98.44 78 TRP A C 1
ATOM 604 O 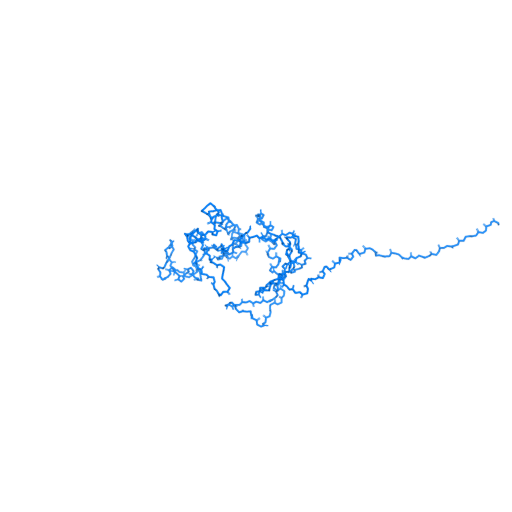O . TRP A 1 78 ? -6.655 -3.908 -9.564 1.00 98.44 78 TRP A O 1
ATOM 614 N N . PHE A 1 79 ? -4.610 -4.325 -10.401 1.00 98.00 79 PHE A N 1
ATOM 615 C CA . PHE A 1 79 ? -4.681 -3.261 -11.404 1.00 98.00 79 PHE A CA 1
ATOM 616 C C . PHE A 1 79 ? -5.826 -3.492 -12.405 1.00 98.00 79 PHE A C 1
ATOM 618 O O . PHE A 1 79 ? -6.638 -2.587 -12.614 1.00 98.00 79 PHE A O 1
ATOM 625 N N . ASP A 1 80 ? -5.958 -4.711 -12.937 1.00 97.50 80 ASP A N 1
ATOM 626 C CA . ASP A 1 80 ? -7.030 -5.070 -13.876 1.00 97.50 80 ASP A CA 1
ATOM 627 C C . ASP A 1 80 ? -8.425 -5.080 -13.224 1.00 97.50 80 ASP A C 1
ATOM 629 O O . ASP A 1 80 ? -9.397 -4.595 -13.804 1.00 97.50 80 ASP A O 1
ATOM 633 N N . TYR A 1 81 ? -8.534 -5.564 -11.984 1.00 98.19 81 TYR A N 1
ATOM 634 C CA . TYR A 1 81 ? -9.797 -5.594 -11.244 1.00 98.19 81 TYR A CA 1
ATOM 635 C C . TYR A 1 81 ? -10.291 -4.189 -10.872 1.00 98.19 81 TYR A C 1
ATOM 637 O O . TYR A 1 81 ? -11.480 -3.874 -10.989 1.00 98.19 81 TYR A O 1
ATOM 645 N N . LEU A 1 82 ? -9.388 -3.326 -10.397 1.00 97.44 82 LEU A N 1
ATOM 646 C CA . LEU A 1 82 ? -9.753 -2.006 -9.890 1.00 97.44 82 LEU A CA 1
ATOM 647 C C . LEU A 1 82 ? -10.058 -1.015 -11.016 1.00 97.44 82 LEU A C 1
ATOM 649 O O . LEU A 1 82 ? -10.948 -0.177 -10.842 1.00 97.44 82 LEU A O 1
ATOM 653 N N . LYS A 1 83 ? -9.369 -1.106 -12.162 1.00 93.56 83 LYS A N 1
ATOM 654 C CA . LYS A 1 83 ? -9.535 -0.192 -13.314 1.00 93.56 83 LYS A CA 1
ATOM 655 C C . LYS A 1 83 ? -9.476 1.292 -12.932 1.00 93.56 83 LYS A C 1
ATOM 657 O O . LYS A 1 83 ? -10.164 2.135 -13.502 1.00 93.56 83 LYS A O 1
ATOM 662 N N . VAL A 1 84 ? -8.674 1.605 -11.921 1.00 95.62 84 VAL A N 1
ATOM 663 C CA . VAL A 1 84 ? -8.340 2.976 -11.527 1.00 95.62 84 VAL A CA 1
ATOM 664 C C . VAL A 1 84 ? -7.074 3.406 -12.274 1.00 95.62 84 VAL A C 1
ATOM 666 O O . VAL A 1 84 ? -6.290 2.530 -12.639 1.00 95.62 84 VAL A O 1
ATOM 669 N N . PRO A 1 85 ? -6.826 4.711 -12.506 1.00 96.88 85 PRO A N 1
ATOM 670 C CA . PRO A 1 85 ? -5.549 5.150 -13.058 1.00 96.88 85 PRO A CA 1
ATOM 671 C C . PRO A 1 85 ? -4.381 4.582 -12.245 1.00 96.88 85 PRO A C 1
ATOM 673 O O . PRO A 1 85 ? -4.351 4.705 -11.022 1.00 96.88 85 PRO A O 1
ATOM 676 N N . HIS A 1 86 ? -3.447 3.925 -12.927 1.00 97.69 86 HIS A N 1
ATOM 677 C CA . HIS A 1 86 ? -2.321 3.242 -12.303 1.00 97.69 86 HIS A CA 1
ATOM 678 C C . HIS A 1 86 ? -1.079 3.296 -13.188 1.00 97.69 86 HIS A C 1
ATOM 680 O O . HIS A 1 86 ? -1.156 3.542 -14.392 1.00 97.69 86 HIS A O 1
ATOM 686 N N . HIS A 1 87 ? 0.082 3.005 -12.604 1.00 97.81 87 HIS A N 1
ATOM 687 C CA . HIS A 1 87 ? 1.345 3.053 -13.335 1.00 97.81 87 HIS A CA 1
ATOM 688 C C . HIS A 1 87 ? 1.655 1.813 -14.182 1.00 97.81 87 HIS A C 1
ATOM 690 O O . HIS A 1 87 ? 2.544 1.890 -15.020 1.00 97.81 87 HIS A O 1
ATOM 696 N N . MET A 1 88 ? 0.971 0.677 -14.001 1.00 98.06 88 MET A N 1
ATOM 697 C CA . MET A 1 88 ? 1.290 -0.546 -14.746 1.00 98.06 88 MET A CA 1
ATOM 698 C C . MET A 1 88 ? 1.042 -0.342 -16.244 1.00 98.06 88 MET A C 1
ATOM 700 O O . MET A 1 88 ? -0.069 0.004 -16.638 1.00 98.06 88 MET A O 1
ATOM 704 N N . LEU A 1 89 ? 2.075 -0.575 -17.058 1.00 97.75 89 LEU A N 1
ATOM 705 C CA . LEU A 1 89 ? 1.996 -0.531 -18.520 1.00 97.75 89 LEU A CA 1
ATOM 706 C C . LEU A 1 89 ? 1.833 -1.936 -19.098 1.00 97.75 89 LEU A C 1
ATOM 708 O O . LEU A 1 89 ? 0.982 -2.153 -19.955 1.00 97.75 89 LEU A O 1
ATOM 712 N N . ARG A 1 90 ? 2.649 -2.890 -18.632 1.00 97.69 90 ARG A N 1
ATOM 713 C CA . ARG A 1 90 ? 2.585 -4.302 -19.038 1.00 97.69 90 ARG A CA 1
ATOM 714 C C . ARG A 1 90 ? 3.280 -5.213 -18.028 1.00 97.69 90 ARG A C 1
ATOM 716 O O . ARG A 1 90 ? 4.198 -4.789 -17.326 1.00 97.69 90 ARG A O 1
ATOM 723 N N . VAL A 1 91 ? 2.878 -6.479 -18.009 1.00 98.06 91 VAL A N 1
ATOM 724 C CA . VAL A 1 91 ? 3.642 -7.570 -17.390 1.00 98.06 91 VAL A CA 1
ATOM 725 C C . VAL A 1 91 ? 4.542 -8.156 -18.474 1.00 98.06 91 VAL A C 1
ATOM 727 O O . VAL A 1 91 ? 4.050 -8.558 -19.524 1.00 98.06 91 VAL A O 1
ATOM 730 N N . GLU A 1 92 ? 5.851 -8.126 -18.253 1.00 95.75 92 GLU A N 1
ATOM 731 C CA . GLU A 1 92 ? 6.855 -8.553 -19.238 1.00 95.75 92 GLU A CA 1
ATOM 732 C C . GLU A 1 92 ? 7.269 -10.014 -19.037 1.00 95.75 92 GLU A C 1
ATOM 734 O O . GLU A 1 92 ? 7.595 -10.700 -19.999 1.00 95.75 92 GLU A O 1
ATOM 739 N N . ASP A 1 93 ? 7.204 -10.499 -17.795 1.00 96.00 93 ASP A N 1
ATOM 740 C CA . ASP A 1 93 ? 7.491 -11.884 -17.416 1.00 96.00 93 ASP A CA 1
ATOM 741 C C . ASP A 1 93 ? 6.768 -12.222 -16.097 1.00 96.00 93 ASP A C 1
ATOM 743 O O . ASP A 1 93 ? 6.166 -11.363 -15.450 1.00 96.00 93 ASP A O 1
ATOM 747 N N . THR A 1 94 ? 6.868 -13.472 -15.657 1.00 96.00 94 THR A N 1
ATOM 748 C CA . THR A 1 94 ? 6.291 -14.034 -14.432 1.00 96.00 94 THR A CA 1
ATOM 749 C C . THR A 1 94 ? 6.491 -13.173 -13.182 1.00 96.00 94 THR A C 1
ATOM 751 O O . THR A 1 94 ? 5.570 -13.087 -12.370 1.00 96.00 94 THR A O 1
ATOM 754 N N . ASN A 1 95 ? 7.644 -12.514 -13.029 1.00 97.81 95 ASN A N 1
ATOM 755 C CA . ASN A 1 95 ? 7.954 -11.613 -11.914 1.00 97.81 95 ASN A CA 1
ATOM 756 C C . ASN A 1 95 ? 8.410 -10.204 -12.349 1.00 97.81 95 ASN A C 1
ATOM 758 O O . ASN A 1 95 ? 9.011 -9.482 -11.545 1.00 97.81 95 ASN A O 1
ATOM 762 N N . ARG A 1 96 ? 8.155 -9.816 -13.606 1.00 98.12 96 ARG A N 1
ATOM 763 C CA . ARG A 1 96 ? 8.633 -8.558 -14.203 1.00 98.12 96 ARG A CA 1
ATOM 764 C C . ARG A 1 96 ? 7.467 -7.712 -14.686 1.00 98.12 96 ARG A C 1
ATOM 766 O O . ARG A 1 96 ? 6.655 -8.154 -15.496 1.00 98.12 96 ARG A O 1
ATOM 773 N N . MET A 1 97 ? 7.413 -6.470 -14.221 1.00 98.38 97 MET A N 1
ATOM 774 C CA . MET A 1 97 ? 6.366 -5.518 -14.580 1.00 98.38 97 MET A CA 1
ATOM 775 C C . MET A 1 97 ? 6.987 -4.200 -15.017 1.00 98.38 97 MET A C 1
ATOM 777 O O . MET A 1 97 ? 7.772 -3.610 -14.276 1.00 98.38 97 MET A O 1
ATOM 781 N N . VAL A 1 98 ? 6.605 -3.722 -16.196 1.00 98.19 98 VAL A N 1
ATOM 782 C CA . VAL A 1 98 ? 6.991 -2.393 -16.664 1.00 98.19 98 VAL A CA 1
ATOM 783 C C . VAL A 1 98 ? 5.914 -1.400 -16.264 1.00 98.19 98 VAL A C 1
ATOM 785 O O . VAL A 1 98 ? 4.721 -1.604 -16.517 1.00 98.19 98 VAL A O 1
ATOM 788 N N . VAL A 1 99 ? 6.346 -0.323 -15.619 1.00 98.19 99 VAL A N 1
ATOM 789 C CA . VAL A 1 99 ? 5.484 0.718 -15.068 1.00 98.19 99 VAL A CA 1
ATOM 790 C C . VAL A 1 99 ? 5.921 2.094 -15.559 1.00 98.19 99 VAL A C 1
ATOM 792 O O . VAL A 1 99 ? 7.088 2.314 -15.877 1.00 98.19 99 VAL A O 1
ATOM 795 N N . ARG A 1 100 ? 4.988 3.042 -15.598 1.00 98.00 100 ARG A N 1
ATOM 796 C CA . ARG A 1 100 ? 5.275 4.461 -15.800 1.00 98.00 100 ARG A CA 1
ATOM 797 C C . ARG A 1 100 ? 5.970 5.025 -14.559 1.00 98.00 100 ARG A C 1
ATOM 799 O O . ARG A 1 100 ? 5.534 4.781 -13.433 1.00 98.00 100 ARG A O 1
ATOM 806 N N . ARG A 1 101 ? 7.024 5.811 -14.760 1.00 96.94 101 ARG A N 1
ATOM 807 C CA . ARG A 1 101 ? 7.634 6.632 -13.713 1.00 96.94 101 ARG A CA 1
ATOM 808 C C . ARG A 1 101 ? 6.659 7.744 -13.320 1.00 96.94 101 ARG A C 1
ATOM 810 O O . ARG A 1 101 ? 6.172 8.468 -14.180 1.00 96.94 101 ARG A O 1
ATOM 817 N N . LEU A 1 102 ? 6.387 7.871 -12.025 1.00 96.12 102 LEU A N 1
ATOM 818 C CA . LEU A 1 102 ? 5.491 8.883 -11.463 1.00 96.12 102 LEU A CA 1
ATOM 819 C C . LEU A 1 102 ? 6.248 9.827 -10.527 1.00 96.12 102 LEU A C 1
ATOM 821 O O . LEU A 1 102 ? 7.296 9.460 -9.980 1.00 96.12 102 LEU A O 1
ATOM 825 N N . LYS A 1 103 ? 5.699 11.028 -10.317 1.00 94.19 103 LYS A N 1
ATOM 826 C CA . LYS A 1 103 ? 6.196 11.958 -9.301 1.00 94.19 103 LYS A CA 1
ATOM 827 C C . LYS A 1 103 ? 5.475 11.645 -7.994 1.00 94.19 103 LYS A C 1
ATOM 829 O O . LYS A 1 103 ? 4.421 12.195 -7.708 1.00 94.19 103 LYS A O 1
ATOM 834 N N . MET A 1 104 ? 6.064 10.744 -7.215 1.00 94.25 104 MET A N 1
ATOM 835 C CA . MET A 1 104 ? 5.440 10.230 -5.998 1.00 94.25 104 MET A CA 1
ATOM 836 C C . MET A 1 104 ? 5.119 11.336 -4.986 1.00 94.25 104 MET A C 1
ATOM 838 O O . MET A 1 104 ? 5.972 12.168 -4.671 1.00 94.25 104 MET A O 1
ATOM 842 N N . ILE A 1 105 ? 3.914 11.274 -4.430 1.00 93.44 105 ILE A N 1
ATOM 843 C CA . ILE A 1 105 ? 3.497 12.031 -3.252 1.00 93.44 105 ILE A CA 1
ATOM 844 C C . ILE A 1 105 ? 4.174 11.393 -2.023 1.00 93.44 105 ILE A C 1
ATOM 846 O O . ILE A 1 105 ? 4.140 10.166 -1.887 1.00 93.44 105 ILE A O 1
ATOM 850 N N . PRO A 1 106 ? 4.789 12.173 -1.113 1.00 91.19 106 PRO A N 1
ATOM 851 C CA . PRO A 1 106 ? 5.520 11.653 0.050 1.00 91.19 106 PRO A CA 1
ATOM 852 C C . PRO A 1 106 ? 4.599 11.212 1.207 1.00 91.19 106 PRO A C 1
ATOM 854 O O . PRO A 1 106 ? 4.956 11.328 2.375 1.00 91.19 106 PRO A O 1
ATOM 857 N N . VAL A 1 107 ? 3.416 10.682 0.886 1.00 91.75 107 VAL A N 1
ATOM 858 C CA . VAL A 1 107 ? 2.405 10.221 1.842 1.00 91.75 107 VAL A CA 1
ATOM 859 C C . VAL A 1 107 ? 2.046 8.781 1.519 1.00 91.75 107 VAL A C 1
ATOM 861 O O . VAL A 1 107 ? 1.722 8.444 0.377 1.00 91.75 107 VAL A O 1
ATOM 864 N N . GLU A 1 108 ? 2.061 7.932 2.535 1.00 94.81 108 GLU A N 1
ATOM 865 C CA . GLU A 1 108 ? 1.514 6.592 2.437 1.00 94.81 108 GLU A CA 1
ATOM 866 C C . GLU A 1 108 ? 0.044 6.628 2.851 1.00 94.81 108 GLU A C 1
ATOM 868 O O . GLU A 1 108 ? -0.314 6.892 3.999 1.00 94.81 108 GLU A O 1
ATOM 873 N N . ALA A 1 109 ? -0.831 6.384 1.883 1.00 96.50 109 ALA A N 1
ATOM 874 C CA . ALA A 1 109 ? -2.266 6.428 2.070 1.00 96.50 109 ALA A CA 1
ATOM 875 C C . ALA A 1 109 ? -2.745 5.087 2.639 1.00 96.50 109 ALA A C 1
ATOM 877 O O . ALA A 1 109 ? -3.056 4.149 1.897 1.00 96.50 109 ALA A O 1
ATOM 878 N N . VAL A 1 110 ? -2.758 4.985 3.967 1.00 97.00 110 VAL A N 1
ATOM 879 C CA . VAL A 1 110 ? -3.222 3.790 4.677 1.00 97.00 110 VAL A CA 1
ATOM 880 C C . VAL A 1 110 ? -4.709 3.917 4.998 1.00 97.00 110 VAL A C 1
ATOM 882 O O . VAL A 1 110 ? -5.169 4.936 5.511 1.00 97.00 110 VAL A O 1
ATOM 885 N N . VAL A 1 111 ? -5.472 2.861 4.727 1.00 97.94 111 VAL A N 1
ATOM 886 C CA . VAL A 1 111 ? -6.845 2.686 5.208 1.00 97.94 111 VAL A CA 1
ATOM 887 C C . VAL A 1 111 ? -6.924 1.409 6.022 1.00 97.94 111 VAL A C 1
ATOM 889 O O . VAL A 1 111 ? -6.419 0.365 5.616 1.00 97.94 111 VAL A O 1
ATOM 892 N N . ARG A 1 112 ? -7.584 1.485 7.174 1.00 97.75 112 ARG A N 1
ATOM 893 C CA . ARG A 1 112 ? -7.790 0.364 8.090 1.00 97.75 112 ARG A CA 1
ATOM 894 C C . ARG A 1 112 ? -9.271 0.047 8.173 1.00 97.75 112 ARG A C 1
ATOM 896 O O . ARG A 1 112 ? -10.075 0.960 8.317 1.00 97.75 112 ARG A O 1
ATOM 903 N N . GLY A 1 113 ? -9.635 -1.228 8.118 1.00 97.69 113 GLY A N 1
ATOM 904 C CA . GLY A 1 113 ? -10.990 -1.679 8.454 1.00 97.69 113 GLY A CA 1
ATOM 905 C C . GLY A 1 113 ? -11.063 -2.477 9.748 1.00 97.69 113 GLY A C 1
ATOM 906 O O . GLY A 1 113 ? -12.161 -2.798 10.191 1.00 97.69 113 GLY A O 1
ATOM 907 N N . TYR A 1 114 ? -9.918 -2.803 10.352 1.00 97.81 114 TYR A N 1
ATOM 908 C CA . TYR A 1 114 ? -9.827 -3.603 11.570 1.00 97.81 114 TYR A CA 1
ATOM 909 C C . TYR A 1 114 ? -8.769 -3.033 12.525 1.00 97.81 114 TYR A C 1
ATOM 911 O O . TYR A 1 114 ? -7.778 -2.432 12.098 1.00 97.81 114 TYR A O 1
ATOM 919 N N . LEU A 1 115 ? -8.965 -3.237 13.828 1.00 96.44 115 LEU A N 1
ATOM 920 C CA . LEU A 1 115 ? -8.037 -2.814 14.875 1.00 96.44 115 LEU A CA 1
ATOM 921 C C . LEU A 1 115 ? -6.826 -3.747 14.962 1.00 96.44 115 LEU A C 1
ATOM 923 O O . LEU A 1 115 ? -6.829 -4.737 15.693 1.00 96.44 115 LEU A O 1
ATOM 927 N N . TYR A 1 116 ? -5.763 -3.382 14.252 1.00 94.19 116 TYR A N 1
ATOM 928 C CA . TYR A 1 116 ? -4.461 -4.041 14.319 1.00 94.19 116 TYR A CA 1
ATOM 929 C C . TYR A 1 116 ? -3.310 -3.040 14.448 1.00 94.19 116 TYR A C 1
ATOM 931 O O . TYR A 1 116 ? -3.450 -1.841 14.182 1.00 94.19 116 TYR A O 1
ATOM 939 N N . GLY A 1 117 ? -2.148 -3.562 14.848 1.00 91.25 117 GLY A N 1
ATOM 940 C CA . GLY A 1 117 ? -0.875 -2.849 14.828 1.00 91.25 117 GLY A CA 1
ATOM 941 C C . GLY A 1 117 ? -0.909 -1.514 15.574 1.00 91.25 117 GLY A C 1
ATOM 942 O O . GLY A 1 117 ? -1.456 -1.403 16.672 1.00 91.25 117 GLY A O 1
ATOM 943 N N . SER A 1 118 ? -0.324 -0.484 14.960 1.00 91.38 118 SER A N 1
ATOM 944 C CA . SER A 1 118 ? -0.192 0.844 15.568 1.00 91.38 118 SER A CA 1
ATOM 945 C C . SER A 1 118 ? -1.526 1.556 15.813 1.00 91.38 118 SER A C 1
ATOM 947 O O . SER A 1 118 ? -1.574 2.447 16.660 1.00 91.38 118 SER A O 1
ATOM 949 N N . LEU A 1 119 ? -2.613 1.201 15.115 1.00 94.69 119 LEU A N 1
ATOM 950 C CA . LEU A 1 119 ? -3.931 1.781 15.395 1.00 94.69 119 LEU A CA 1
ATOM 951 C C . LEU A 1 119 ? -4.485 1.273 16.729 1.00 94.69 119 LEU A C 1
ATOM 953 O O . LEU A 1 119 ? -4.895 2.078 17.562 1.00 94.69 119 LEU A O 1
ATOM 957 N N . TYR A 1 120 ? -4.446 -0.044 16.945 1.00 96.00 120 TYR A N 1
ATOM 958 C CA . TYR A 1 120 ? -4.897 -0.659 18.195 1.00 96.00 120 TYR A CA 1
ATOM 959 C C . TYR A 1 120 ? -4.123 -0.113 19.404 1.00 96.00 120 TYR A C 1
ATOM 961 O O . TYR A 1 120 ? -4.726 0.283 20.399 1.00 96.00 120 TYR A O 1
ATOM 969 N N . GLU A 1 121 ? -2.795 -0.010 19.291 1.00 94.50 121 GLU A N 1
ATOM 970 C CA . GLU A 1 121 ? -1.949 0.519 20.368 1.00 94.50 121 GLU A CA 1
ATOM 971 C C . GLU A 1 121 ? -2.248 1.990 20.694 1.00 94.50 121 GLU A C 1
ATOM 973 O O . GLU A 1 121 ? -2.304 2.355 21.870 1.00 94.50 121 GLU A O 1
ATOM 978 N N . ARG A 1 122 ? -2.475 2.839 19.680 1.00 94.75 122 ARG A N 1
ATOM 979 C CA . ARG A 1 122 ? -2.849 4.250 19.890 1.00 94.75 122 ARG A CA 1
ATOM 980 C C . ARG A 1 122 ? -4.223 4.379 20.545 1.00 94.75 122 ARG A C 1
ATOM 982 O O . ARG A 1 122 ? -4.368 5.179 21.468 1.00 94.75 122 ARG A O 1
ATOM 989 N N . LEU A 1 123 ? -5.207 3.584 20.111 1.00 95.69 123 LEU A N 1
ATOM 990 C CA . LEU A 1 123 ? -6.563 3.598 20.675 1.00 95.69 123 LEU A CA 1
ATOM 991 C C . LEU A 1 123 ? -6.545 3.148 22.140 1.00 95.69 123 LEU A C 1
ATOM 993 O O . LEU A 1 123 ? -7.071 3.835 23.010 1.00 95.69 123 LEU A O 1
ATOM 997 N N . LYS A 1 124 ? -5.852 2.044 22.436 1.00 96.19 124 LYS A N 1
ATOM 998 C CA . LYS A 1 124 ? -5.703 1.512 23.797 1.00 96.19 124 LYS A CA 1
ATOM 999 C C . LYS A 1 124 ? -5.035 2.506 24.755 1.00 96.19 124 LYS A C 1
ATOM 1001 O O . LYS A 1 124 ? -5.368 2.535 25.935 1.00 96.19 124 LYS A O 1
ATOM 1006 N N . LYS A 1 125 ? -4.089 3.311 24.260 1.00 96.19 125 LYS A N 1
ATOM 1007 C CA . LYS A 1 125 ? -3.408 4.364 25.033 1.00 96.19 125 LYS A CA 1
ATOM 1008 C C . LYS A 1 125 ? -4.208 5.668 25.138 1.00 96.19 125 LYS A C 1
ATOM 1010 O O . LYS A 1 125 ? -3.727 6.599 25.776 1.00 96.19 125 LYS A O 1
ATOM 1015 N N . GLY A 1 126 ? -5.376 5.764 24.500 1.00 94.69 126 GLY A N 1
ATOM 1016 C CA . GLY A 1 126 ? -6.181 6.988 24.461 1.00 94.69 126 GLY A CA 1
ATOM 1017 C C . GLY A 1 126 ? -5.576 8.114 23.615 1.00 94.69 126 GLY A C 1
ATOM 1018 O O . GLY A 1 126 ? -5.955 9.267 23.779 1.00 94.69 126 GLY A O 1
ATOM 1019 N N . GLN A 1 127 ? -4.628 7.806 22.721 1.00 93.69 127 GLN A N 1
ATOM 1020 C CA . GLN A 1 127 ? -4.004 8.790 21.820 1.00 93.69 127 GLN A CA 1
ATOM 1021 C C . GLN A 1 127 ? -4.892 9.122 20.614 1.00 93.69 127 GLN A C 1
ATOM 1023 O O . GLN A 1 127 ? -4.724 10.156 19.978 1.00 93.69 127 GLN A O 1
ATOM 1028 N N . ILE A 1 128 ? -5.825 8.229 20.294 1.00 92.75 128 ILE A N 1
ATOM 1029 C CA . ILE A 1 128 ? -6.873 8.412 19.295 1.00 92.75 128 ILE A CA 1
ATOM 1030 C C . ILE A 1 128 ? -8.194 7.932 19.895 1.00 92.75 128 ILE A C 1
ATOM 1032 O O . ILE A 1 128 ? -8.199 7.027 20.729 1.00 92.75 128 ILE A O 1
ATOM 1036 N N . SER A 1 129 ? -9.302 8.524 19.454 1.00 94.31 129 SER A N 1
ATOM 1037 C CA . SER A 1 129 ? -10.655 8.081 19.781 1.00 94.31 129 SER A CA 1
ATOM 1038 C C . SER A 1 129 ? -11.357 7.606 18.513 1.00 94.31 129 SER A C 1
ATOM 1040 O O . SER A 1 129 ? -11.415 8.334 17.523 1.00 94.31 129 SER A O 1
ATOM 1042 N N . LEU A 1 130 ? -11.869 6.378 18.540 1.00 94.94 130 LEU A N 1
ATOM 1043 C CA . LEU A 1 130 ? -12.674 5.786 17.475 1.00 94.94 130 LEU A CA 1
ATOM 1044 C C . LEU A 1 130 ? -13.948 5.186 18.086 1.00 94.94 130 LEU A C 1
ATOM 1046 O O . LEU A 1 130 ? -13.914 4.770 19.243 1.00 94.94 130 LEU A O 1
ATOM 1050 N N . PRO A 1 131 ? -15.060 5.098 17.332 1.00 94.69 131 PRO A N 1
ATOM 1051 C CA . PRO A 1 131 ? -16.330 4.545 17.814 1.00 94.69 131 PRO A CA 1
ATOM 1052 C C . PRO A 1 131 ? -16.303 3.006 17.866 1.00 94.69 131 PRO A C 1
ATOM 1054 O O . PRO A 1 131 ? -17.132 2.328 17.264 1.00 94.69 131 PRO A O 1
ATOM 1057 N N . VAL A 1 132 ? -15.299 2.440 18.531 1.00 95.19 132 VAL A N 1
ATOM 1058 C CA . VAL A 1 132 ? -15.077 1.001 18.665 1.00 95.19 132 VAL A CA 1
ATOM 1059 C C . VAL A 1 132 ? -14.336 0.735 19.972 1.00 95.19 132 VAL A C 1
ATOM 1061 O O . VAL A 1 132 ? -13.434 1.481 20.352 1.00 95.19 132 VAL A O 1
ATOM 1064 N N . GLU A 1 133 ? -14.700 -0.344 20.652 1.00 94.38 133 GLU A N 1
ATOM 1065 C CA . GLU A 1 133 ? -13.956 -0.791 21.826 1.00 94.38 133 GLU A CA 1
ATOM 1066 C C . GLU A 1 133 ? -12.549 -1.262 21.421 1.00 94.38 133 GLU A C 1
ATOM 1068 O O . GLU A 1 133 ? -12.383 -1.839 20.341 1.00 94.38 133 GLU A O 1
ATOM 1073 N N . PRO A 1 134 ? -11.522 -1.075 22.269 1.00 94.50 134 PRO A N 1
ATOM 1074 C CA . PRO A 1 134 ? -10.150 -1.484 21.987 1.00 94.50 134 PRO A CA 1
ATOM 1075 C C . PRO A 1 134 ? -9.984 -3.004 22.146 1.00 94.50 134 PRO A C 1
ATOM 1077 O O . PRO A 1 134 ? -9.211 -3.491 22.971 1.00 94.50 134 PRO A O 1
ATOM 1080 N N . VAL A 1 135 ? -10.716 -3.768 21.341 1.00 96.19 135 VAL A N 1
ATOM 1081 C CA . VAL A 1 135 ? -10.596 -5.217 21.204 1.00 96.19 135 VAL A CA 1
ATOM 1082 C C . VAL A 1 135 ? -9.716 -5.497 19.990 1.00 96.19 135 VAL A C 1
ATOM 1084 O O . VAL A 1 135 ? -9.995 -5.037 18.881 1.00 96.19 135 VAL A O 1
ATOM 1087 N N . LEU A 1 136 ? -8.624 -6.238 20.195 1.00 96.44 136 LEU A N 1
ATOM 1088 C CA . LEU A 1 136 ? -7.707 -6.601 19.114 1.00 96.44 136 LEU A CA 1
ATOM 1089 C C . LEU A 1 136 ? -8.472 -7.343 18.010 1.00 96.44 136 LEU A C 1
ATOM 1091 O O . LEU A 1 136 ? -9.282 -8.218 18.306 1.00 96.44 136 LEU A O 1
ATOM 1095 N N . ALA A 1 137 ? -8.188 -7.003 16.752 1.00 96.00 137 ALA A N 1
ATOM 1096 C CA . ALA A 1 137 ? -8.853 -7.529 15.562 1.00 96.00 137 ALA A CA 1
ATOM 1097 C C . ALA A 1 137 ? -10.331 -7.137 15.383 1.00 96.00 137 ALA A C 1
ATOM 1099 O O . ALA A 1 137 ? -10.974 -7.638 14.460 1.00 96.00 137 ALA A O 1
ATOM 1100 N N . ALA A 1 138 ? -10.891 -6.242 16.205 1.00 97.19 138 ALA A N 1
ATOM 1101 C CA . ALA A 1 138 ? -12.266 -5.792 16.004 1.00 97.19 138 ALA A CA 1
ATOM 1102 C C . ALA A 1 138 ? -12.427 -5.044 14.673 1.00 97.19 138 ALA A C 1
ATOM 1104 O O . ALA A 1 138 ? -11.569 -4.248 14.282 1.00 9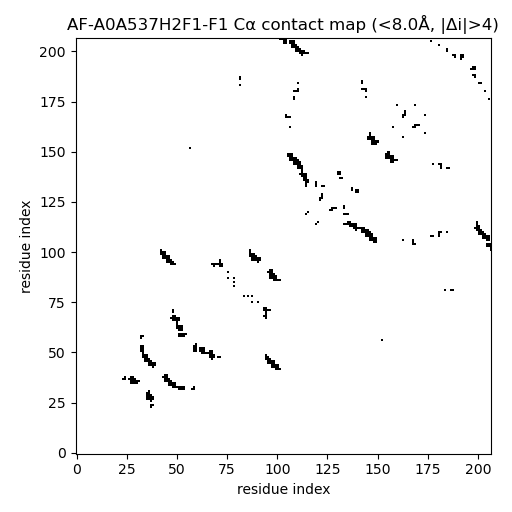7.19 138 ALA A O 1
ATOM 1105 N N . ARG A 1 139 ? -13.548 -5.290 13.989 1.00 96.88 139 ARG A N 1
ATOM 1106 C CA . ARG A 1 139 ? -13.938 -4.565 12.775 1.00 96.88 139 ARG A CA 1
ATOM 1107 C C . ARG A 1 139 ? -14.319 -3.130 13.139 1.00 96.88 139 ARG A C 1
ATOM 1109 O O . ARG A 1 139 ? -15.076 -2.909 14.081 1.00 96.88 139 ARG A O 1
ATOM 1116 N N . LEU A 1 140 ? -13.814 -2.169 12.376 1.00 97.31 140 LEU A N 1
ATOM 1117 C CA . LEU A 1 140 ? -14.208 -0.770 12.490 1.00 97.31 140 LEU A CA 1
ATOM 1118 C C . LEU A 1 140 ? -15.598 -0.557 11.870 1.00 97.31 140 LEU A C 1
ATOM 1120 O O . LEU A 1 140 ? -15.894 -1.180 10.845 1.00 97.31 140 LEU A O 1
ATOM 1124 N N . PRO A 1 141 ? -16.434 0.342 12.428 1.00 95.62 141 PRO A N 1
ATOM 1125 C CA . PRO A 1 141 ? -17.729 0.676 11.830 1.00 95.62 141 PRO A CA 1
ATOM 1126 C C . PRO A 1 141 ? -17.599 1.222 10.405 1.00 95.62 141 PRO A C 1
ATOM 1128 O O . PRO A 1 141 ? -18.397 0.886 9.533 1.00 95.62 141 PRO A O 1
ATOM 1131 N N . GLU A 1 142 ? -16.553 2.013 10.156 1.00 95.62 142 GLU A N 1
ATOM 1132 C CA . GLU A 1 142 ? -16.200 2.534 8.839 1.00 95.62 142 GLU A CA 1
ATOM 1133 C C . GLU A 1 142 ? -14.686 2.431 8.600 1.00 95.62 142 GLU A C 1
ATOM 1135 O O . GLU A 1 142 ? -13.912 2.481 9.561 1.00 95.62 142 GLU A O 1
ATOM 1140 N N . PRO A 1 143 ? -14.231 2.313 7.335 1.00 97.25 143 PRO A N 1
ATOM 1141 C CA . PRO A 1 143 ? -12.809 2.358 7.023 1.00 97.25 143 PRO A CA 1
ATOM 1142 C C . PRO A 1 143 ? -12.173 3.675 7.483 1.00 97.25 143 PRO A C 1
ATOM 1144 O O . PRO A 1 143 ? -12.616 4.759 7.102 1.00 97.25 143 PRO A O 1
ATOM 1147 N N . TYR A 1 144 ? -11.105 3.573 8.265 1.00 96.81 144 TYR A N 1
ATOM 1148 C CA . TYR A 1 144 ? -10.388 4.705 8.836 1.00 96.81 144 TYR A CA 1
ATOM 1149 C C . TYR A 1 144 ? -9.152 5.039 7.995 1.00 96.81 144 TYR A C 1
ATOM 1151 O O . TYR A 1 144 ? -8.294 4.180 7.791 1.00 96.81 144 TYR A O 1
ATOM 1159 N N . PHE A 1 145 ? -9.071 6.274 7.497 1.00 96.88 145 PHE A N 1
ATOM 1160 C CA . PHE A 1 145 ? -7.898 6.789 6.785 1.00 96.88 145 PHE A CA 1
ATOM 1161 C C . PHE A 1 145 ? -6.841 7.233 7.802 1.00 96.88 145 PHE A C 1
ATOM 1163 O O . PHE A 1 145 ? -7.118 8.089 8.636 1.00 96.88 145 PHE A O 1
ATOM 1170 N N . ASP A 1 146 ? -5.657 6.631 7.740 1.00 95.56 146 ASP A N 1
ATOM 1171 C CA . ASP A 1 146 ? -4.601 6.737 8.752 1.00 95.56 146 ASP A CA 1
ATOM 1172 C C . ASP A 1 146 ? -3.235 6.956 8.089 1.00 95.56 146 ASP A C 1
ATOM 1174 O O . ASP A 1 146 ? -2.389 6.061 8.136 1.00 95.56 146 ASP A O 1
ATOM 1178 N N . PRO A 1 147 ? -3.028 8.087 7.395 1.00 94.44 147 PRO A N 1
ATOM 1179 C CA . PRO A 1 147 ? -1.843 8.279 6.577 1.00 94.44 147 PRO A CA 1
ATOM 1180 C C . PRO A 1 147 ? -0.561 8.216 7.414 1.00 94.44 147 PRO A C 1
ATOM 1182 O O . PRO A 1 147 ? -0.528 8.616 8.581 1.00 94.44 147 PRO A O 1
ATOM 1185 N N . THR A 1 148 ? 0.510 7.727 6.796 1.00 91.81 148 THR A N 1
ATOM 1186 C CA . THR A 1 148 ? 1.851 7.701 7.389 1.00 91.81 148 THR A CA 1
ATOM 1187 C C . THR A 1 148 ? 2.848 8.429 6.498 1.00 91.81 148 THR A C 1
ATOM 1189 O O . THR A 1 148 ? 2.663 8.540 5.281 1.00 91.81 148 THR A O 1
ATOM 1192 N N . THR A 1 149 ? 3.913 8.953 7.099 1.00 85.38 149 THR A N 1
ATOM 1193 C CA . THR A 1 149 ? 5.053 9.466 6.338 1.00 85.38 149 THR A CA 1
ATOM 1194 C C . THR A 1 149 ? 5.828 8.313 5.713 1.00 85.38 149 THR A C 1
ATOM 1196 O O . THR A 1 149 ? 5.871 7.204 6.248 1.00 85.38 149 THR A O 1
ATOM 1199 N N . LYS A 1 150 ? 6.473 8.586 4.578 1.00 73.38 150 LYS A N 1
ATOM 1200 C CA . LYS A 1 150 ? 7.407 7.647 3.959 1.00 73.38 150 LYS A CA 1
ATOM 1201 C C . LYS A 1 150 ? 8.792 7.835 4.578 1.00 73.38 150 LYS A C 1
ATOM 1203 O O . LYS A 1 150 ? 9.477 8.801 4.250 1.00 73.38 150 LYS A O 1
ATOM 1208 N N . SER A 1 151 ? 9.208 6.929 5.460 1.00 67.31 151 SER A N 1
ATOM 1209 C CA . SER A 1 151 ? 10.512 6.986 6.136 1.00 67.31 151 SER A CA 1
ATOM 1210 C C . SER A 1 151 ? 11.330 5.729 5.856 1.00 67.31 151 SER A C 1
ATOM 1212 O O . SER A 1 151 ? 10.810 4.617 5.852 1.00 67.31 151 SER A O 1
ATOM 1214 N N . ASP A 1 152 ? 12.640 5.887 5.648 1.00 55.53 152 ASP A N 1
ATOM 1215 C CA . ASP A 1 152 ? 13.545 4.745 5.460 1.00 55.53 152 ASP A CA 1
ATOM 1216 C C . ASP A 1 152 ? 13.780 3.958 6.765 1.00 55.53 152 ASP A C 1
ATOM 1218 O O . ASP A 1 152 ? 14.231 2.810 6.719 1.00 55.53 152 ASP A O 1
ATOM 1222 N N . VAL A 1 153 ? 13.464 4.559 7.922 1.00 57.34 153 VAL A N 1
ATOM 1223 C CA . VAL A 1 153 ? 13.679 3.968 9.253 1.00 57.34 153 VAL A CA 1
ATOM 1224 C C . VAL A 1 153 ? 12.392 3.371 9.816 1.00 57.34 153 VAL A C 1
ATOM 1226 O O . VAL A 1 153 ? 12.405 2.222 10.251 1.00 57.34 153 VAL A O 1
ATOM 1229 N N . LYS A 1 154 ? 11.296 4.138 9.835 1.00 61.34 154 LYS A N 1
ATOM 1230 C CA . LYS A 1 154 ? 9.999 3.689 10.357 1.00 61.34 154 LYS A CA 1
ATOM 1231 C C . LYS A 1 154 ? 8.879 4.624 9.916 1.00 61.34 154 LYS A C 1
ATOM 1233 O O . LYS A 1 154 ? 8.976 5.825 10.153 1.00 61.34 154 LYS A O 1
ATOM 1238 N N . ASP A 1 155 ? 7.815 4.061 9.353 1.00 70.19 155 ASP A N 1
ATOM 1239 C CA . ASP A 1 155 ? 6.608 4.808 8.989 1.00 70.19 155 ASP A CA 1
ATOM 1240 C C . ASP A 1 155 ? 5.925 5.341 10.264 1.00 70.19 155 ASP A C 1
ATOM 1242 O O . ASP A 1 155 ? 5.565 4.569 11.166 1.00 70.19 155 ASP A O 1
ATOM 1246 N N . GLU A 1 156 ? 5.754 6.661 10.356 1.00 80.38 156 GLU A N 1
ATOM 1247 C CA . GLU A 1 156 ? 5.081 7.320 11.480 1.00 80.38 156 GLU A CA 1
ATOM 1248 C C . GLU A 1 156 ? 3.726 7.885 11.039 1.00 80.38 156 GLU A C 1
ATOM 1250 O O . GLU A 1 156 ? 3.626 8.413 9.928 1.00 80.38 156 GLU A O 1
ATOM 1255 N N . PRO A 1 157 ? 2.667 7.779 11.868 1.00 86.00 157 PRO A N 1
ATOM 1256 C CA . PRO A 1 157 ? 1.399 8.443 11.586 1.00 86.00 157 PRO A CA 1
ATOM 1257 C C . PRO A 1 157 ? 1.601 9.942 11.387 1.00 86.00 157 PRO A C 1
ATOM 1259 O O . PRO A 1 157 ? 2.259 10.584 12.202 1.00 86.00 157 PRO A O 1
ATOM 1262 N N . VAL A 1 158 ? 1.000 10.484 10.333 1.00 88.81 158 VAL A N 1
ATOM 1263 C CA . VAL A 1 158 ? 1.019 11.917 10.032 1.00 88.81 158 VAL A CA 1
ATOM 1264 C C . VAL A 1 158 ? -0.398 12.467 10.133 1.00 88.81 158 VAL A C 1
ATOM 1266 O O . VAL A 1 158 ? -1.355 11.799 9.735 1.00 88.81 158 VAL A O 1
ATOM 1269 N N . SER A 1 159 ? -0.558 13.660 10.706 1.00 89.62 159 SER A N 1
ATOM 1270 C CA . SER A 1 159 ? -1.869 14.313 10.736 1.00 89.62 159 SER A CA 1
ATOM 1271 C C . SER A 1 159 ? -2.191 14.947 9.380 1.00 89.62 159 SER A C 1
ATOM 1273 O O . SER A 1 159 ? -1.306 15.165 8.552 1.00 89.62 159 SER A O 1
ATOM 1275 N N . LEU A 1 160 ? -3.470 15.227 9.127 1.00 90.06 160 LEU A N 1
ATOM 1276 C CA . LEU A 1 160 ? -3.883 15.865 7.874 1.00 90.06 160 LEU A CA 1
ATOM 1277 C C . LEU A 1 160 ? -3.342 17.296 7.786 1.00 90.06 160 LEU A C 1
ATOM 1279 O O . LEU A 1 160 ? -2.888 17.716 6.729 1.00 90.06 160 LEU A O 1
ATOM 1283 N N . GLU A 1 161 ? -3.317 17.991 8.919 1.00 89.75 161 GLU A N 1
ATOM 1284 C CA . GLU A 1 161 ? -2.779 19.341 9.066 1.00 89.75 161 GLU A CA 1
ATOM 1285 C C . GLU A 1 161 ? -1.282 19.358 8.751 1.00 89.75 161 GLU A C 1
ATOM 1287 O O . GLU A 1 161 ? -0.829 20.191 7.976 1.00 89.75 161 GLU A O 1
ATOM 1292 N N . GLN A 1 162 ? -0.527 18.376 9.256 1.00 90.56 162 GLN A N 1
ATOM 1293 C CA . GLN A 1 162 ? 0.901 18.270 8.970 1.00 90.56 162 GLN A CA 1
ATOM 1294 C C . GLN A 1 162 ? 1.176 18.031 7.474 1.00 90.56 162 GLN A C 1
ATOM 1296 O O . GLN A 1 162 ? 2.128 18.586 6.936 1.00 90.56 162 GLN A O 1
ATOM 1301 N N . ILE A 1 163 ? 0.348 17.246 6.770 1.00 91.62 163 ILE A N 1
ATOM 1302 C CA . ILE A 1 163 ? 0.491 17.053 5.311 1.00 91.62 163 ILE A CA 1
ATOM 1303 C C . ILE A 1 163 ? 0.337 18.386 4.556 1.00 91.62 163 ILE A C 1
ATOM 1305 O O . ILE A 1 163 ? 1.067 18.630 3.589 1.00 91.62 163 ILE A O 1
ATOM 1309 N N . GLU A 1 164 ? -0.611 19.225 4.979 1.00 92.12 164 GLU A N 1
ATOM 1310 C CA . GLU A 1 164 ? -0.872 20.534 4.372 1.00 92.12 164 GLU A CA 1
ATOM 1311 C C . GLU A 1 164 ? 0.220 21.556 4.721 1.00 92.12 164 GLU A C 1
ATOM 1313 O O . GLU A 1 164 ? 0.701 22.263 3.835 1.00 92.12 164 GLU A O 1
ATOM 1318 N N . GLU A 1 165 ? 0.655 21.604 5.985 1.00 92.31 165 GLU A N 1
ATOM 1319 C CA . GLU A 1 165 ? 1.722 22.492 6.469 1.00 92.31 165 GLU A CA 1
ATOM 1320 C C . GLU A 1 165 ? 3.060 22.229 5.765 1.00 92.31 165 GLU A C 1
ATOM 1322 O O . GLU A 1 165 ? 3.756 23.168 5.378 1.00 92.31 165 GLU A O 1
ATOM 1327 N N . GLU A 1 166 ? 3.395 20.957 5.533 1.00 91.19 166 GLU A N 1
ATOM 1328 C CA . GLU A 1 166 ? 4.595 20.544 4.794 1.00 91.19 166 GLU A CA 1
ATOM 1329 C C . GLU A 1 166 ? 4.467 20.759 3.270 1.00 91.19 166 GLU A C 1
ATOM 1331 O O . GLU A 1 166 ? 5.417 20.540 2.511 1.00 91.19 166 GLU A O 1
ATOM 1336 N N . GLY A 1 167 ? 3.289 21.176 2.788 1.00 92.00 167 GLY A N 1
ATOM 1337 C CA . GLY A 1 167 ? 3.026 21.450 1.376 1.00 92.00 167 GLY A CA 1
ATOM 1338 C C . GLY A 1 167 ? 3.066 20.208 0.484 1.00 92.00 167 GLY A C 1
ATOM 1339 O O . GLY A 1 167 ? 3.307 20.320 -0.720 1.00 92.00 167 GLY A O 1
ATOM 1340 N N . TRP A 1 168 ? 2.866 19.014 1.051 1.00 93.25 168 TRP A N 1
ATOM 1341 C CA . TRP A 1 168 ? 2.876 17.763 0.288 1.00 93.25 168 TRP A CA 1
ATOM 1342 C C . TRP A 1 168 ? 1.610 17.591 -0.546 1.00 93.25 168 TRP A C 1
ATOM 1344 O O . TRP A 1 168 ? 1.684 17.092 -1.671 1.00 93.25 168 TRP A O 1
ATOM 1354 N N . LEU A 1 169 ? 0.467 17.993 0.013 1.00 94.38 169 LEU A N 1
ATOM 1355 C CA . LEU A 1 169 ? -0.829 18.046 -0.653 1.00 94.38 169 LEU A CA 1
ATOM 1356 C C . LEU A 1 169 ? -1.609 19.251 -0.133 1.00 94.38 169 LEU A C 1
ATOM 1358 O O . LEU A 1 169 ? -1.601 19.513 1.066 1.00 94.38 169 LEU A O 1
ATOM 1362 N N . ASP A 1 170 ? -2.323 19.943 -1.018 1.00 94.81 170 ASP A N 1
ATOM 1363 C CA . ASP A 1 170 ? -3.373 20.870 -0.590 1.00 94.81 170 ASP A CA 1
ATOM 1364 C C . ASP A 1 170 ? -4.633 20.109 -0.126 1.00 94.81 170 ASP A C 1
ATOM 1366 O O . ASP A 1 170 ? -4.793 18.910 -0.384 1.00 94.81 170 ASP A O 1
ATOM 1370 N N . GLY A 1 171 ? -5.564 20.798 0.539 1.00 93.12 171 GLY A N 1
ATOM 1371 C CA . GLY A 1 171 ? -6.769 20.159 1.080 1.00 93.12 171 GLY A CA 1
ATOM 1372 C C . GLY A 1 171 ? -7.671 19.501 0.027 1.00 93.12 171 GLY A C 1
ATOM 1373 O O . GLY A 1 171 ? -8.335 18.500 0.316 1.00 93.12 171 GLY A O 1
ATOM 1374 N N . ALA A 1 172 ? -7.675 19.993 -1.218 1.00 95.62 172 ALA A N 1
ATOM 1375 C CA . ALA A 1 172 ? -8.435 19.367 -2.299 1.00 95.62 172 ALA A CA 1
ATOM 1376 C C . ALA A 1 172 ? -7.764 18.062 -2.760 1.00 95.62 172 ALA A C 1
ATOM 1378 O O . ALA A 1 172 ? -8.433 17.037 -2.915 1.00 95.62 172 ALA A O 1
ATOM 1379 N N . GLN A 1 173 ? -6.441 18.077 -2.922 1.00 96.00 173 GLN A N 1
ATOM 1380 C CA . GLN A 1 173 ? -5.632 16.908 -3.257 1.00 96.00 173 GLN A CA 1
ATOM 1381 C C . GLN A 1 173 ? -5.702 15.842 -2.159 1.00 96.00 173 GLN A C 1
ATOM 1383 O O . GLN A 1 173 ? -5.925 14.666 -2.454 1.00 96.00 173 GLN A O 1
ATOM 1388 N N . LEU A 1 174 ? -5.575 16.239 -0.891 1.00 95.06 174 LEU A N 1
ATOM 1389 C CA . LEU A 1 174 ? -5.684 15.347 0.261 1.00 95.06 174 LEU A CA 1
ATOM 1390 C C . LEU A 1 174 ? -7.082 14.725 0.362 1.00 95.06 174 LEU A C 1
ATOM 1392 O O . LEU A 1 174 ? -7.212 13.518 0.590 1.00 95.06 174 LEU A O 1
ATOM 1396 N N . GLY A 1 175 ? -8.127 15.521 0.122 1.00 96.12 175 GLY A N 1
ATOM 1397 C CA . GLY A 1 175 ? -9.504 15.041 0.034 1.00 96.12 175 GLY A CA 1
ATOM 1398 C C . GLY A 1 175 ? -9.687 13.967 -1.042 1.00 96.12 175 GLY A C 1
ATOM 1399 O O . GLY A 1 175 ? -10.298 12.927 -0.775 1.00 96.12 175 GLY A O 1
ATOM 1400 N N . GLU A 1 176 ? -9.115 14.169 -2.231 1.00 96.06 176 GLU A N 1
ATOM 1401 C CA . GLU A 1 176 ? -9.189 13.197 -3.327 1.00 96.06 176 GLU A CA 1
ATOM 1402 C C . GLU A 1 176 ? -8.382 11.925 -3.023 1.00 96.06 176 GLU A C 1
ATOM 1404 O O . GLU A 1 176 ? -8.902 10.821 -3.197 1.00 96.06 176 GLU A O 1
ATOM 1409 N N . VAL A 1 177 ? -7.162 12.045 -2.481 1.00 96.38 177 VAL A N 1
ATOM 1410 C CA . VAL A 1 177 ? -6.350 10.891 -2.048 1.00 96.38 177 VAL A CA 1
ATOM 1411 C C . VAL A 1 177 ? -7.102 10.066 -1.007 1.00 96.38 177 VAL A C 1
ATOM 1413 O O . VAL A 1 177 ? -7.232 8.848 -1.163 1.00 96.38 177 VAL A O 1
ATOM 1416 N N . ARG A 1 178 ? -7.666 10.705 0.025 1.00 97.31 178 ARG A N 1
ATOM 1417 C CA . ARG A 1 178 ? -8.468 10.027 1.054 1.00 97.31 178 ARG A CA 1
ATOM 1418 C C . ARG A 1 178 ? -9.656 9.298 0.434 1.00 97.31 178 ARG A C 1
ATOM 1420 O O . ARG A 1 178 ? -9.841 8.102 0.674 1.00 97.31 178 ARG A O 1
ATOM 1427 N N . LYS A 1 179 ? -10.455 10.000 -0.373 1.00 97.31 179 LYS A N 1
ATOM 1428 C CA . LYS A 1 179 ? -11.646 9.447 -1.030 1.00 97.31 179 LYS A CA 1
ATOM 1429 C C . LYS A 1 179 ? -11.289 8.233 -1.885 1.00 97.31 179 LYS A C 1
ATOM 1431 O O . LYS A 1 179 ? -11.916 7.181 -1.745 1.00 97.31 179 LYS A O 1
ATOM 1436 N N . ARG A 1 180 ? -10.256 8.354 -2.722 1.00 97.56 180 ARG A N 1
ATOM 1437 C CA . ARG A 1 180 ? -9.825 7.298 -3.640 1.00 97.56 180 ARG A CA 1
ATOM 1438 C C . ARG A 1 180 ? -9.280 6.083 -2.903 1.00 97.56 180 ARG A C 1
ATOM 1440 O O . ARG A 1 180 ? -9.610 4.955 -3.260 1.00 97.56 180 ARG A O 1
ATOM 1447 N N . THR A 1 181 ? -8.502 6.302 -1.847 1.00 98.12 181 THR A N 1
ATOM 1448 C CA . THR A 1 181 ? -7.943 5.219 -1.026 1.00 98.12 181 THR A CA 1
ATOM 1449 C C . THR A 1 181 ? -9.049 4.432 -0.327 1.00 98.12 181 THR A C 1
ATOM 1451 O O . THR A 1 181 ? -9.041 3.203 -0.363 1.00 98.12 181 THR A O 1
ATOM 1454 N N . VAL A 1 182 ? -10.044 5.118 0.248 1.00 98.25 182 VAL A N 1
ATOM 1455 C CA . VAL A 1 182 ? -11.196 4.467 0.895 1.00 98.25 182 VAL A CA 1
ATOM 1456 C C . VAL A 1 182 ? -12.053 3.703 -0.119 1.00 98.25 182 VAL A C 1
A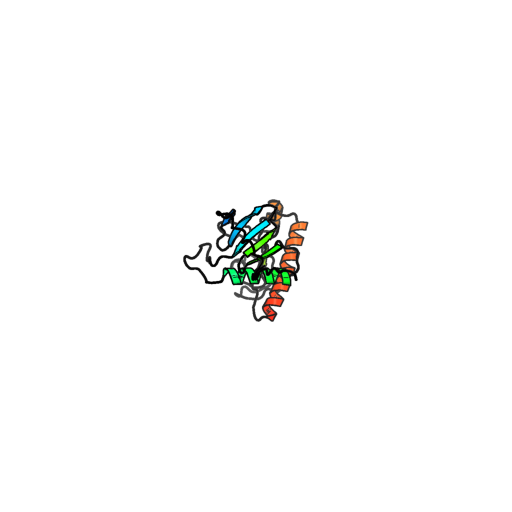TOM 1458 O O . VAL A 1 182 ? -12.482 2.587 0.169 1.00 98.25 182 VAL A O 1
ATOM 1461 N N . GLU A 1 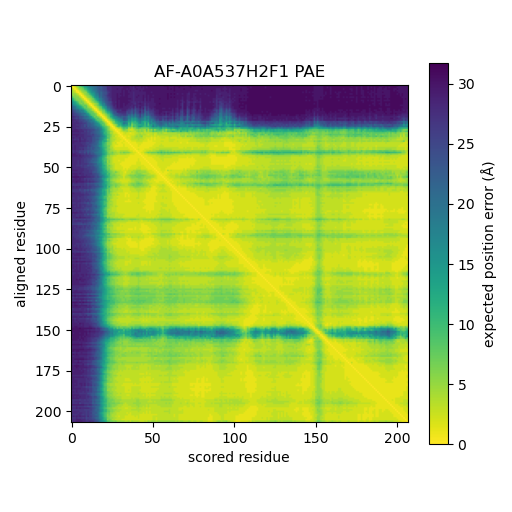183 ? -12.291 4.260 -1.310 1.00 98.06 183 GLU A N 1
ATOM 1462 C CA . GLU A 1 183 ? -13.021 3.575 -2.387 1.00 98.06 183 GLU A CA 1
ATOM 1463 C C . GLU A 1 183 ? -12.302 2.291 -2.830 1.00 98.06 183 GLU A C 1
ATOM 1465 O O . GLU A 1 183 ? -12.920 1.226 -2.905 1.00 98.06 183 GLU A O 1
ATOM 1470 N N . ILE A 1 184 ? -10.990 2.376 -3.082 1.00 98.50 184 ILE A N 1
ATOM 1471 C CA . ILE A 1 184 ? -10.168 1.223 -3.460 1.00 98.50 184 ILE A CA 1
ATOM 1472 C C . ILE A 1 184 ? -10.190 0.173 -2.346 1.00 98.50 184 ILE A C 1
ATOM 1474 O O . ILE A 1 184 ? -10.460 -0.994 -2.629 1.00 98.50 184 ILE A O 1
ATOM 1478 N N . TYR A 1 185 ? -9.983 0.578 -1.087 1.00 98.56 185 TYR A N 1
ATOM 1479 C CA . TYR A 1 185 ? -10.042 -0.329 0.059 1.00 98.56 185 TYR A CA 1
ATOM 1480 C C . TYR A 1 185 ? -11.373 -1.081 0.120 1.00 98.56 185 TYR A C 1
ATOM 1482 O O . TYR A 1 185 ? -11.366 -2.304 0.232 1.00 98.56 185 TYR A O 1
ATOM 1490 N N . LYS A 1 186 ? -12.512 -0.385 -0.006 1.00 98.19 186 LYS A N 1
ATOM 1491 C CA . LYS A 1 186 ? -13.841 -1.018 0.030 1.00 98.19 186 LYS A CA 1
ATOM 1492 C C . LYS A 1 186 ? -13.984 -2.087 -1.055 1.00 98.19 186 LYS A C 1
ATOM 1494 O O . LYS A 1 186 ? -14.353 -3.215 -0.746 1.00 98.19 186 LYS A O 1
ATOM 1499 N N . ARG A 1 187 ? -13.608 -1.767 -2.299 1.00 98.38 187 ARG A N 1
ATOM 1500 C CA . ARG A 1 187 ? -13.685 -2.702 -3.437 1.00 98.38 187 ARG A CA 1
ATOM 1501 C C . ARG A 1 187 ? -12.752 -3.905 -3.283 1.00 98.38 187 ARG A C 1
ATOM 1503 O O . ARG A 1 187 ? -13.120 -5.016 -3.659 1.00 98.38 187 ARG A O 1
ATOM 1510 N N . MET A 1 188 ? -11.542 -3.695 -2.760 1.00 98.56 188 MET A N 1
ATOM 1511 C CA . MET A 1 188 ? -10.594 -4.782 -2.490 1.00 98.56 188 MET A CA 1
ATOM 1512 C C . MET A 1 188 ? -11.057 -5.659 -1.326 1.00 98.56 188 MET A C 1
ATOM 1514 O O . MET A 1 188 ? -10.952 -6.879 -1.410 1.00 98.56 188 MET A O 1
ATOM 1518 N N . SER A 1 189 ? -11.587 -5.044 -0.267 1.00 98.25 189 SER A N 1
ATOM 1519 C CA . SER A 1 189 ? -12.084 -5.730 0.926 1.00 98.25 189 SER A CA 1
ATOM 1520 C C . SER A 1 189 ? -13.280 -6.618 0.591 1.00 98.25 189 SER A C 1
ATOM 1522 O O . SER A 1 189 ? -13.252 -7.804 0.897 1.00 98.25 189 SER A O 1
ATOM 1524 N N . GLU A 1 190 ? -14.255 -6.106 -0.165 1.00 98.00 190 GLU A N 1
ATOM 1525 C CA . GLU A 1 190 ? -15.393 -6.892 -0.660 1.00 98.00 190 GLU A CA 1
ATOM 1526 C C . GLU A 1 190 ? -14.937 -8.070 -1.539 1.00 98.00 190 GLU A C 1
ATOM 1528 O O . GLU A 1 190 ? -15.396 -9.203 -1.377 1.00 98.00 190 GLU A O 1
ATOM 1533 N N . ARG A 1 191 ? -13.970 -7.837 -2.440 1.00 98.31 191 ARG A N 1
ATOM 1534 C CA . ARG A 1 191 ? -13.415 -8.901 -3.290 1.00 98.31 191 ARG A CA 1
ATOM 1535 C C . ARG A 1 191 ? -12.702 -9.985 -2.482 1.00 98.31 191 ARG A C 1
ATOM 1537 O O . ARG A 1 191 ? -12.796 -11.158 -2.850 1.00 98.31 191 ARG A O 1
ATOM 1544 N N . ALA A 1 192 ? -11.972 -9.589 -1.440 1.00 98.12 192 ALA A N 1
ATOM 1545 C CA . ALA A 1 192 ? -11.271 -10.493 -0.537 1.00 98.12 192 ALA A CA 1
ATOM 1546 C C . ALA A 1 192 ? -12.256 -11.300 0.323 1.00 98.12 192 ALA A C 1
ATOM 1548 O O . ALA A 1 192 ? -12.115 -12.519 0.410 1.00 98.12 192 ALA A O 1
ATOM 1549 N N . GLU A 1 193 ? -13.291 -10.652 0.867 1.00 97.38 193 GLU A N 1
ATOM 1550 C CA . GLU A 1 193 ? -14.335 -11.283 1.686 1.00 97.38 193 GLU A CA 1
ATOM 1551 C C . GLU A 1 193 ? -15.097 -12.339 0.878 1.00 97.38 193 GLU A C 1
ATOM 1553 O O . GLU A 1 193 ? -15.237 -13.478 1.323 1.00 97.38 193 GLU A O 1
ATOM 1558 N N . GLY A 1 194 ? -15.451 -12.030 -0.375 1.00 98.00 194 GLY A N 1
ATOM 1559 C CA . GLY A 1 194 ? -16.048 -12.996 -1.304 1.00 98.00 194 GLY A CA 1
ATOM 1560 C C . GLY A 1 194 ? -15.147 -14.189 -1.662 1.00 98.00 194 GLY A C 1
ATOM 1561 O O . GLY A 1 194 ? -15.628 -15.174 -2.217 1.00 98.00 194 GLY A O 1
ATOM 1562 N N . ALA A 1 195 ? -13.848 -14.124 -1.356 1.00 97.50 195 ALA A N 1
ATOM 1563 C CA . ALA A 1 195 ? -12.892 -15.221 -1.505 1.00 97.50 195 ALA A CA 1
ATOM 1564 C C . ALA A 1 195 ? -12.526 -15.896 -0.165 1.00 97.50 195 ALA A C 1
ATOM 1566 O O . ALA A 1 195 ? -11.651 -16.761 -0.146 1.00 97.50 195 ALA A O 1
ATOM 1567 N N . GLY A 1 196 ? -13.177 -15.521 0.943 1.00 98.06 196 GLY A N 1
ATOM 1568 C CA . GLY A 1 196 ? -12.928 -16.078 2.276 1.00 98.06 196 GLY A CA 1
ATOM 1569 C C . GLY A 1 196 ? -11.764 -15.433 3.036 1.00 98.06 196 GLY A C 1
ATOM 1570 O O . GLY A 1 196 ? -11.279 -16.016 4.004 1.00 98.06 196 GLY A O 1
ATOM 1571 N N . PHE A 1 197 ? -11.306 -14.247 2.622 1.00 97.81 197 PHE A N 1
ATOM 1572 C CA . PHE A 1 197 ? -10.222 -13.507 3.274 1.00 97.81 197 PHE A CA 1
ATOM 1573 C C . PHE A 1 197 ? -10.711 -12.196 3.888 1.00 97.81 197 PHE A C 1
ATOM 1575 O O . PHE A 1 197 ? -11.568 -11.513 3.338 1.00 97.81 197 PHE A O 1
ATOM 1582 N N . ILE A 1 198 ? -10.091 -11.789 4.995 1.00 96.94 198 ILE A N 1
ATOM 1583 C CA . ILE A 1 198 ? -10.279 -10.457 5.575 1.00 96.94 198 ILE A CA 1
ATOM 1584 C C . ILE A 1 198 ? -9.123 -9.558 5.134 1.00 96.94 198 ILE A C 1
ATOM 1586 O O . ILE A 1 198 ? -7.960 -9.861 5.404 1.00 96.94 198 ILE A O 1
ATOM 1590 N N . LEU A 1 199 ? -9.440 -8.425 4.503 1.00 97.44 199 LEU A N 1
ATOM 1591 C CA . LEU A 1 199 ? -8.472 -7.359 4.242 1.00 97.44 199 LEU A CA 1
ATOM 1592 C C . LEU A 1 199 ? -8.460 -6.376 5.423 1.00 97.44 199 LEU A C 1
ATOM 1594 O O . LEU A 1 199 ? -9.268 -5.446 5.483 1.00 97.44 199 LEU A O 1
ATOM 1598 N N . ALA A 1 200 ? -7.561 -6.611 6.383 1.00 97.38 200 ALA A N 1
ATOM 1599 C CA . ALA A 1 200 ? -7.489 -5.841 7.628 1.00 97.38 200 ALA A CA 1
ATOM 1600 C C . ALA A 1 200 ? -7.163 -4.354 7.394 1.00 97.38 200 ALA A C 1
ATOM 1602 O O . ALA A 1 200 ? -7.817 -3.465 7.947 1.00 97.38 200 ALA A O 1
ATOM 1603 N N . ASP A 1 201 ? -6.183 -4.099 6.534 1.00 97.38 201 ASP A N 1
ATOM 1604 C CA . ASP A 1 201 ? -5.745 -2.776 6.115 1.00 97.38 201 ASP A CA 1
ATOM 1605 C C . ASP A 1 201 ? -5.213 -2.807 4.673 1.00 97.38 201 ASP A C 1
ATOM 1607 O O . ASP A 1 201 ? -5.047 -3.866 4.062 1.00 97.38 201 ASP A O 1
ATOM 1611 N N . LEU A 1 202 ? -5.024 -1.619 4.106 1.00 97.06 202 LEU A N 1
ATOM 1612 C CA . LEU A 1 202 ? -4.439 -1.396 2.793 1.00 97.06 202 LEU A CA 1
ATOM 1613 C C . LEU A 1 202 ? -3.556 -0.157 2.849 1.00 97.06 202 LEU A C 1
ATOM 1615 O O . LEU A 1 202 ? -3.974 0.873 3.371 1.00 97.06 202 LEU A O 1
ATOM 1619 N N . LYS A 1 203 ? -2.378 -0.238 2.235 1.00 96.56 203 LYS A N 1
ATOM 1620 C CA . LYS A 1 203 ? -1.472 0.890 2.025 1.00 96.56 203 LYS A CA 1
ATOM 1621 C C . LYS A 1 203 ? -1.280 1.135 0.536 1.00 96.56 203 LYS A C 1
ATOM 1623 O O . LYS A 1 203 ? -0.889 0.218 -0.188 1.00 96.56 203 LYS A O 1
ATOM 1628 N N . LEU A 1 204 ? -1.528 2.364 0.095 1.00 96.94 204 LEU A N 1
ATOM 1629 C CA . LEU A 1 204 ? -1.315 2.809 -1.280 1.00 96.94 204 LEU A CA 1
ATOM 1630 C C . LEU A 1 204 ? -0.305 3.958 -1.329 1.00 96.94 204 LEU A C 1
ATOM 1632 O O . LEU A 1 204 ? -0.165 4.728 -0.382 1.00 96.94 204 LEU A O 1
ATOM 1636 N N . GLU A 1 205 ? 0.370 4.085 -2.466 1.00 95.94 205 GLU A N 1
ATOM 1637 C CA . GLU A 1 205 ? 1.196 5.243 -2.803 1.00 95.94 205 GLU A CA 1
ATOM 1638 C C . GLU A 1 205 ? 0.641 5.880 -4.083 1.00 95.94 205 GLU A C 1
ATOM 1640 O O . GLU A 1 205 ? 0.236 5.165 -5.004 1.00 95.94 205 GLU A O 1
ATOM 1645 N N . PHE A 1 206 ? 0.643 7.211 -4.145 1.00 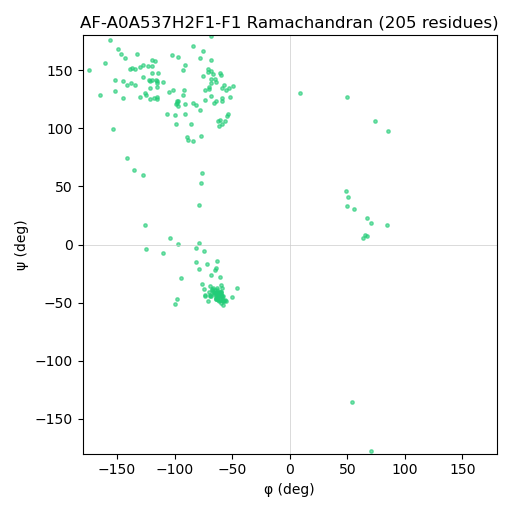96.06 206 PHE A N 1
ATOM 1646 C CA . PHE A 1 206 ? 0.134 7.994 -5.275 1.00 96.06 206 PHE A CA 1
ATOM 1647 C C . PHE A 1 206 ? 1.249 8.854 -5.884 1.00 96.06 206 PHE A C 1
ATOM 1649 O O . PHE A 1 206 ? 2.250 9.128 -5.220 1.00 96.06 206 PHE A O 1
ATOM 1656 N N . GLY A 1 207 ? 1.089 9.275 -7.139 1.00 94.38 207 GLY A N 1
ATOM 1657 C CA . GLY A 1 207 ? 2.028 10.150 -7.847 1.00 94.38 207 GLY A CA 1
ATOM 1658 C C . GLY A 1 207 ? 1.535 10.562 -9.222 1.00 94.38 207 GLY A C 1
ATOM 1659 O O . GLY A 1 207 ? 0.348 10.292 -9.514 1.00 94.38 207 GLY A O 1
#

Nearest PDB structures (foldseek):
  3r9r-assembly1_A  TM=9.255E-01  e=4.236E-17  Mycobacteroides abscessus ATCC 19977
  6yyb-assembly1_A  TM=8.990E-01  e=1.564E-17  Mycobacteroides abscessus ATCC 19977
  2cnq-assembly1_A  TM=9.136E-01  e=1.386E-15  Saccharomyces cerevisiae
  2ywv-assembly1_A  TM=8.523E-01  e=2.945E-12  Geobacillus kaustophilus
  4ja0-assembly1_A-2  TM=8.066E-01  e=1.094E-09  Bombyx mori

pLDDT: mean 87.47, std 18.81, range [30.77, 98.56]